Protein AF-0000000065914627 (afdb_homodimer)

Nearest PDB structures (foldseek):
  4hrt-assembly1_B  TM=9.018E-01  e=3.893E-06  Anadara inaequivalvis
  8oup-assembly1_A  TM=8.846E-01  e=4.513E-06  Spisula solidissima
  1dm1-assembly1_A  TM=8.615E-01  e=7.841E-05  Aplysia limacina
  1h97-assembly2_B  TM=8.261E-01  e=1.347E-04  Paramphistomum epiclitum
  1kfr-assembly1_A  TM=8.246E-01  e=2.204E-04  Paramphistomum epiclitum

Structure (mmCIF, N/CA/C/O backbone):
data_AF-0000000065914627-model_v1
#
loop_
_entity.id
_entity.type
_entity.pdbx_description
1 polymer Globin
#
loop_
_atom_site.group_PDB
_atom_site.id
_atom_site.type_symbol
_atom_site.label_atom_id
_atom_site.label_alt_id
_atom_site.label_comp_id
_atom_site.label_asym_id
_atom_site.label_entity_id
_atom_site.label_seq_id
_atom_site.pdbx_PDB_ins_code
_atom_site.Cartn_x
_atom_site.Cartn_y
_atom_site.Cartn_z
_atom_site.occupancy
_atom_site.B_iso_or_equiv
_atom_site.auth_seq_id
_atom_site.auth_comp_id
_atom_site.auth_asym_id
_atom_site.auth_atom_id
_atom_site.pdbx_PDB_model_num
ATOM 1 N N . GLY A 1 1 ? 20.094 9.25 -4.727 1 76.94 1 GLY A N 1
ATOM 2 C CA . GLY A 1 1 ? 19.422 8.305 -3.84 1 76.94 1 GLY A CA 1
ATOM 3 C C . GLY A 1 1 ? 19.797 8.5 -2.381 1 76.94 1 GLY A C 1
ATOM 4 O O . GLY A 1 1 ? 20.438 9.484 -2.023 1 76.94 1 GLY A O 1
ATOM 5 N N . LEU A 1 2 ? 19.281 7.699 -1.477 1 91.19 2 LEU A N 1
ATOM 6 C CA . LEU A 1 2 ? 19.547 7.707 -0.045 1 91.19 2 LEU A CA 1
ATOM 7 C C . LEU A 1 2 ? 20.859 6.984 0.261 1 91.19 2 LEU A C 1
ATOM 9 O O . LEU A 1 2 ? 21.172 5.965 -0.357 1 91.19 2 LEU A O 1
ATOM 13 N N . ASP A 1 3 ? 21.594 7.543 1.134 1 93.62 3 ASP A N 1
ATOM 14 C CA . ASP A 1 3 ? 22.828 6.867 1.501 1 93.62 3 ASP A CA 1
ATOM 15 C C . ASP A 1 3 ? 22.594 5.836 2.602 1 93.62 3 ASP A C 1
ATOM 17 O O . ASP A 1 3 ? 21.469 5.68 3.074 1 93.62 3 ASP A O 1
ATOM 21 N N . GLY A 1 4 ? 23.672 5.113 2.922 1 95.12 4 GLY A N 1
ATOM 22 C CA . GLY A 1 4 ? 23.547 4.016 3.865 1 95.12 4 GLY A CA 1
ATOM 23 C C . GLY A 1 4 ? 23.031 4.457 5.227 1 95.12 4 GLY A C 1
ATOM 24 O O . GLY A 1 4 ? 22.203 3.77 5.836 1 95.12 4 GLY A O 1
ATOM 25 N N . ALA A 1 5 ? 23.562 5.543 5.734 1 95.94 5 ALA A N 1
ATOM 26 C CA . ALA A 1 5 ? 23.125 6.059 7.031 1 95.94 5 ALA A CA 1
ATOM 27 C C . ALA A 1 5 ? 21.656 6.465 7 1 95.94 5 ALA A C 1
ATOM 29 O O . ALA A 1 5 ? 20.922 6.199 7.949 1 95.94 5 ALA A O 1
ATOM 30 N N . GLN A 1 6 ? 21.266 7.078 5.965 1 96.5 6 GLN A N 1
ATOM 31 C CA . GLN A 1 6 ? 19.859 7.473 5.805 1 96.5 6 GLN A CA 1
ATOM 32 C C . GLN A 1 6 ? 18.953 6.254 5.754 1 96.5 6 GLN A C 1
ATOM 34 O O . GLN A 1 6 ? 17.891 6.238 6.375 1 96.5 6 GLN A O 1
ATOM 39 N N . LYS A 1 7 ? 19.406 5.223 5.031 1 97.12 7 LYS A N 1
ATOM 40 C CA . LYS A 1 7 ? 18.594 4.008 4.922 1 97.12 7 LYS A CA 1
ATOM 41 C C . LYS A 1 7 ? 18.422 3.338 6.281 1 97.12 7 LYS A C 1
ATOM 43 O O . LYS A 1 7 ? 17.328 2.883 6.621 1 97.12 7 LYS A O 1
ATOM 48 N N . THR A 1 8 ? 19.438 3.338 7.035 1 97.06 8 THR A N 1
ATOM 49 C CA . THR A 1 8 ? 19.375 2.76 8.375 1 97.06 8 THR A CA 1
ATOM 50 C C . THR A 1 8 ? 18.422 3.559 9.266 1 97.06 8 THR A C 1
ATOM 52 O O . THR A 1 8 ? 17.594 2.982 9.969 1 97.06 8 THR A O 1
ATOM 55 N N . ALA A 1 9 ? 18.562 4.848 9.227 1 97.19 9 ALA A N 1
ATOM 56 C CA . ALA A 1 9 ? 17.719 5.723 10.031 1 97.19 9 ALA A CA 1
ATOM 57 C C . ALA A 1 9 ? 16.25 5.582 9.641 1 97.19 9 ALA A C 1
ATOM 59 O O . ALA A 1 9 ? 15.359 5.645 10.492 1 97.19 9 ALA A O 1
ATOM 60 N N . LEU A 1 10 ? 15.984 5.387 8.344 1 97.25 10 LEU A N 1
ATOM 61 C CA . LEU A 1 10 ? 14.625 5.215 7.859 1 97.25 10 LEU A CA 1
ATOM 62 C C . LEU A 1 10 ? 14.008 3.93 8.406 1 97.25 10 LEU A C 1
ATOM 64 O O . LEU A 1 10 ? 12.844 3.92 8.812 1 97.25 10 LEU A O 1
ATOM 68 N N . LYS A 1 11 ? 14.812 2.893 8.344 1 96.75 11 LYS A N 1
ATOM 69 C CA . LYS A 1 11 ? 14.328 1.622 8.875 1 96.75 11 LYS A CA 1
ATOM 70 C C . LYS A 1 11 ? 13.984 1.74 10.359 1 96.75 11 LYS A C 1
ATOM 72 O O . LYS A 1 11 ? 12.992 1.179 10.812 1 96.75 11 LYS A O 1
ATOM 77 N N . GLU A 1 12 ? 14.75 2.467 11.094 1 96.81 12 GLU A N 1
ATOM 78 C CA . GLU A 1 12 ? 14.492 2.682 12.508 1 96.81 12 GLU A CA 1
ATOM 79 C C . GLU A 1 12 ? 13.258 3.557 12.727 1 96.81 12 GLU A C 1
ATOM 81 O O . GLU A 1 12 ? 12.453 3.295 13.617 1 96.81 12 GLU A O 1
ATOM 86 N N . SER A 1 13 ? 13.148 4.559 11.953 1 96.38 13 SER A N 1
ATOM 87 C CA . SER A 1 13 ? 12 5.453 12.023 1 96.38 13 SER A CA 1
ATOM 88 C C . SER A 1 13 ? 10.703 4.711 11.711 1 96.38 13 SER A C 1
ATOM 90 O O . SER A 1 13 ? 9.672 4.961 12.344 1 96.38 13 SER A O 1
ATOM 92 N N . TRP A 1 14 ? 10.781 3.816 10.781 1 96.31 14 TRP A N 1
ATOM 93 C CA . TRP A 1 14 ? 9.594 3.096 10.336 1 96.31 14 TRP A CA 1
ATOM 94 C C . TRP A 1 14 ? 9.047 2.203 11.445 1 96.31 14 TRP A C 1
ATOM 96 O O . TRP A 1 14 ? 7.832 2.008 11.555 1 96.31 14 TRP A O 1
ATOM 106 N N . LYS A 1 15 ? 9.914 1.717 12.336 1 95.38 15 LYS A N 1
ATOM 107 C CA . LYS A 1 15 ? 9.477 0.895 13.461 1 95.38 15 LYS A CA 1
ATOM 108 C C . LYS A 1 15 ? 8.531 1.669 14.375 1 95.38 15 LYS A C 1
ATOM 110 O O . LYS A 1 15 ? 7.738 1.071 15.102 1 95.38 15 LYS A O 1
ATOM 115 N N . VAL A 1 16 ? 8.664 2.938 14.281 1 95.94 16 VAL A N 1
ATOM 116 C CA . VAL A 1 16 ? 7.84 3.797 15.117 1 95.94 16 VAL A CA 1
ATOM 117 C C . VAL A 1 16 ? 6.637 4.297 14.32 1 95.94 16 VAL A C 1
ATOM 119 O O . VAL A 1 16 ? 5.488 4.094 14.719 1 95.94 16 VAL A O 1
ATOM 122 N N . LEU A 1 17 ? 6.793 4.848 13.164 1 97.06 17 LEU A N 1
ATOM 123 C CA . LEU A 1 17 ? 5.773 5.535 12.383 1 97.06 17 LEU A CA 1
ATOM 124 C C . LEU A 1 17 ? 4.812 4.539 11.75 1 97.06 17 LEU A C 1
ATOM 126 O O . LEU A 1 17 ? 3.65 4.867 11.484 1 97.06 17 LEU A O 1
ATOM 130 N N . GLY A 1 18 ? 5.309 3.34 11.43 1 96.5 18 GLY A N 1
ATOM 131 C CA . GLY A 1 18 ? 4.523 2.311 10.773 1 96.5 18 GLY A CA 1
ATOM 132 C C . GLY A 1 18 ? 4.391 1.042 11.594 1 96.5 18 GLY A C 1
ATOM 133 O O . GLY A 1 18 ? 4.277 -0.053 11.039 1 96.5 18 GLY A O 1
ATOM 134 N N . ALA A 1 19 ? 4.336 1.112 12.914 1 95.5 19 ALA A N 1
ATOM 135 C CA . ALA A 1 19 ? 4.445 -0.011 13.844 1 95.5 19 ALA A CA 1
ATOM 136 C C . ALA A 1 19 ? 3.273 -0.976 13.672 1 95.5 19 ALA A C 1
ATOM 138 O O . ALA A 1 19 ? 3.439 -2.191 13.797 1 95.5 19 ALA A O 1
ATOM 139 N N . ASP A 1 20 ? 2.113 -0.411 13.477 1 94.81 20 ASP A N 1
ATOM 140 C CA . ASP A 1 20 ? 0.907 -1.218 13.32 1 94.81 20 ASP A CA 1
ATOM 141 C C . ASP A 1 20 ? -0.231 -0.395 12.727 1 94.81 20 ASP A C 1
ATOM 143 O O . ASP A 1 20 ? -0.048 0.777 12.391 1 94.81 20 ASP A O 1
ATOM 147 N N . GLY A 1 21 ? -1.344 -0.964 12.477 1 94.69 21 GLY A N 1
ATOM 148 C CA . GLY A 1 21 ? -2.5 -0.332 11.867 1 94.69 21 GLY A CA 1
ATOM 149 C C . GLY A 1 21 ? -2.965 0.908 12.602 1 94.69 21 GLY A C 1
ATOM 150 O O . GLY A 1 21 ? -3.043 1.992 12.023 1 94.69 21 GLY A O 1
ATOM 151 N N . PRO A 1 22 ? -3.217 0.76 13.914 1 96.12 22 PRO A N 1
ATOM 152 C CA . PRO A 1 22 ? -3.666 1.923 14.688 1 96.12 22 PRO A CA 1
ATOM 153 C C . PRO A 1 22 ? -2.678 3.084 14.633 1 96.12 22 PRO A C 1
ATOM 155 O O . PRO A 1 22 ? -3.086 4.242 14.523 1 96.12 22 PRO A O 1
ATOM 158 N N . THR A 1 23 ? -1.408 2.768 14.641 1 97.12 23 THR A N 1
ATOM 159 C CA . THR A 1 23 ? -0.4 3.816 14.539 1 97.12 23 THR A CA 1
ATOM 160 C C . THR A 1 23 ? -0.464 4.504 13.18 1 97.12 23 THR A C 1
ATOM 162 O O . THR A 1 23 ? -0.407 5.73 13.094 1 97.12 23 THR A O 1
ATOM 165 N N . MET A 1 24 ? -0.632 3.762 12.148 1 97.12 24 MET A N 1
ATOM 166 C CA . MET A 1 24 ? -0.688 4.328 10.805 1 97.12 24 MET A CA 1
ATOM 167 C C . MET A 1 24 ? -1.95 5.164 10.617 1 97.12 24 MET A C 1
ATOM 169 O O . MET A 1 24 ? -1.918 6.211 9.969 1 97.12 24 MET A O 1
ATOM 173 N N . MET A 1 25 ? -3.041 4.715 11.188 1 96.69 25 MET A N 1
ATOM 174 C CA . MET A 1 25 ? -4.273 5.496 11.141 1 96.69 25 MET A CA 1
ATOM 175 C C . MET A 1 25 ? -4.105 6.82 11.875 1 96.69 25 MET A C 1
ATOM 177 O O . MET A 1 25 ? -4.488 7.871 11.359 1 96.69 25 MET A O 1
ATOM 181 N N . LYS A 1 26 ? -3.51 6.703 13.031 1 96.56 26 LYS A N 1
ATOM 182 C CA . LYS A 1 26 ? -3.273 7.902 13.828 1 96.56 26 LYS A CA 1
ATOM 183 C C . LYS A 1 26 ? -2.334 8.867 13.109 1 96.56 26 LYS A C 1
ATOM 185 O O . LYS A 1 26 ? -2.609 10.062 13.031 1 96.56 26 LYS A O 1
ATOM 190 N N . ASN A 1 27 ? -1.258 8.328 12.586 1 97.81 27 ASN A N 1
ATOM 191 C CA . ASN A 1 27 ? -0.267 9.172 11.922 1 97.81 27 ASN A CA 1
ATOM 192 C C . ASN A 1 27 ? -0.808 9.75 10.625 1 97.81 27 ASN A C 1
ATOM 194 O O . ASN A 1 27 ? -0.474 10.883 10.258 1 97.81 27 ASN A O 1
ATOM 198 N N . GLY A 1 28 ? -1.6 9.008 9.914 1 97.5 28 GLY A N 1
ATOM 199 C CA . GLY A 1 28 ? -2.281 9.555 8.75 1 97.5 28 GLY A CA 1
ATOM 200 C C . GLY A 1 28 ? -3.178 10.727 9.086 1 97.5 28 GLY A C 1
ATOM 201 O O . GLY A 1 28 ? -3.133 11.758 8.406 1 97.5 28 GLY A O 1
ATOM 202 N N . SER A 1 29 ? -3.934 10.516 10.125 1 97.38 29 SER A N 1
ATOM 203 C CA . SER A 1 29 ? -4.816 11.594 10.57 1 97.38 29 SER A CA 1
ATOM 204 C C . SER A 1 29 ? -4.023 12.828 10.984 1 97.38 29 SER A C 1
ATOM 206 O O . SER A 1 29 ? -4.398 13.953 10.648 1 97.38 29 SER A O 1
ATOM 208 N N . LEU A 1 30 ? -2.996 12.617 11.664 1 97.81 30 LEU A N 1
ATOM 209 C CA . LEU A 1 30 ? -2.158 13.727 12.102 1 97.81 30 LEU A CA 1
ATOM 210 C C . LEU A 1 30 ? -1.557 14.461 10.906 1 97.81 30 LEU A C 1
ATOM 212 O O . LEU A 1 30 ? -1.62 15.688 10.828 1 97.81 30 LEU A O 1
ATOM 216 N N . LEU A 1 31 ? -0.999 13.75 9.945 1 97.81 31 LEU A N 1
ATOM 217 C CA . LEU A 1 31 ? -0.349 14.336 8.773 1 97.81 31 LEU A CA 1
ATOM 218 C C . LEU A 1 31 ? -1.346 15.141 7.945 1 97.81 31 LEU A C 1
ATOM 220 O O . LEU A 1 31 ? -1.104 16.312 7.641 1 97.81 31 LEU A O 1
ATOM 224 N N . PHE A 1 32 ? -2.434 14.578 7.684 1 97.31 32 PHE A N 1
ATOM 225 C CA . PHE A 1 32 ? -3.404 15.25 6.824 1 97.31 32 PHE A CA 1
ATOM 226 C C . PHE A 1 32 ? -4.133 16.344 7.586 1 97.31 32 PHE A C 1
ATOM 228 O O . PHE A 1 32 ? -4.496 17.375 7.004 1 97.31 32 PHE A O 1
ATOM 235 N N . GLY A 1 33 ? -4.344 16.094 8.891 1 96.56 33 GLY A N 1
ATOM 236 C CA . GLY A 1 33 ? -4.863 17.188 9.695 1 96.56 33 GLY A CA 1
ATOM 237 C C . GLY A 1 33 ? -4.004 18.438 9.641 1 96.56 33 GLY A C 1
ATOM 238 O O . GLY A 1 33 ? -4.523 19.547 9.477 1 96.56 33 GLY A O 1
ATOM 239 N N . LEU A 1 34 ? -2.736 18.266 9.773 1 97.25 34 LEU A N 1
ATOM 240 C CA . LEU A 1 34 ? -1.809 19.391 9.672 1 97.25 34 LEU A CA 1
ATOM 241 C C . LEU A 1 34 ? -1.857 20.016 8.273 1 97.25 34 LEU A C 1
ATOM 243 O O . LEU A 1 34 ? -1.862 21.234 8.141 1 97.25 34 LEU A O 1
ATOM 247 N N . LEU A 1 35 ? -1.943 19.188 7.238 1 97.44 35 LEU A N 1
ATOM 248 C CA . LEU A 1 35 ? -1.989 19.672 5.859 1 97.44 35 LEU A CA 1
ATOM 249 C C . LEU A 1 35 ? -3.246 20.5 5.617 1 97.44 35 LEU A C 1
ATOM 251 O O . LEU A 1 35 ? -3.164 21.609 5.113 1 97.44 35 LEU A O 1
ATOM 255 N N . PHE A 1 36 ? -4.367 20 6.07 1 96.81 36 PHE A N 1
ATOM 256 C CA . PHE A 1 36 ? -5.645 20.641 5.805 1 96.81 36 PHE A CA 1
ATOM 257 C C . PHE A 1 36 ? -5.793 21.906 6.637 1 96.81 36 PHE A C 1
ATOM 259 O O . PHE A 1 36 ? -6.434 22.875 6.211 1 96.81 36 PHE A O 1
ATOM 266 N N . LYS A 1 37 ? -5.211 21.891 7.773 1 96.5 37 LYS A N 1
ATOM 267 C CA . LYS A 1 37 ? -5.234 23.078 8.625 1 96.5 37 LYS A CA 1
ATOM 268 C C . LYS A 1 37 ? -4.352 24.188 8.055 1 96.5 37 LYS A C 1
ATOM 270 O O . LYS A 1 37 ? -4.766 25.344 7.988 1 96.5 37 LYS A O 1
ATOM 275 N N . THR A 1 38 ? -3.188 23.875 7.625 1 97.81 38 THR A N 1
ATOM 276 C CA . THR A 1 38 ? -2.207 24.859 7.156 1 97.81 38 THR A CA 1
ATOM 277 C C . THR A 1 38 ? -2.525 25.297 5.73 1 97.81 38 THR A C 1
ATOM 279 O O . THR A 1 38 ? -2.357 26.469 5.391 1 97.81 38 THR A O 1
ATOM 282 N N . TYR A 1 39 ? -2.93 24.328 4.871 1 97.75 39 TYR A N 1
ATOM 283 C CA . TYR A 1 39 ? -3.23 24.578 3.469 1 97.75 39 TYR A CA 1
ATOM 284 C C . TYR A 1 39 ? -4.602 24.031 3.092 1 97.75 39 TYR A C 1
ATOM 286 O O . TYR A 1 39 ? -4.703 23.078 2.326 1 97.75 39 TYR A O 1
ATOM 294 N N . PRO A 1 40 ? -5.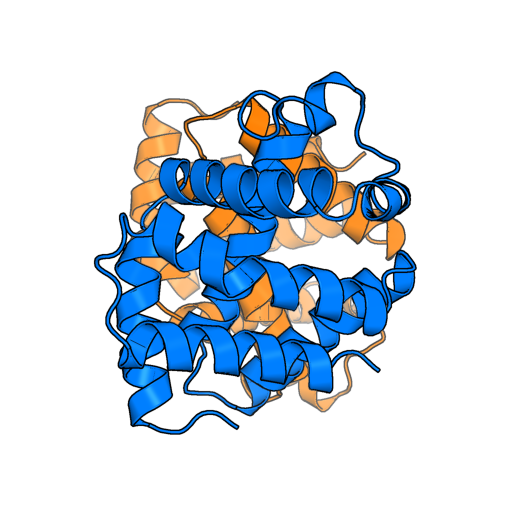672 24.734 3.48 1 96.75 40 PRO A N 1
ATOM 295 C CA . PRO A 1 40 ? -7.027 24.219 3.299 1 96.75 40 PRO A CA 1
ATOM 296 C C . PRO A 1 40 ? -7.387 24 1.83 1 96.75 40 PRO A C 1
ATOM 298 O O . PRO A 1 40 ? -8.211 23.141 1.512 1 96.75 40 PRO A O 1
ATOM 301 N N . ASP A 1 41 ? -6.727 24.656 0.889 1 96.38 41 ASP A N 1
ATOM 302 C CA . ASP A 1 41 ? -7.023 24.547 -0.535 1 96.38 41 ASP A CA 1
ATOM 303 C C . ASP A 1 41 ? -6.664 23.156 -1.058 1 96.38 41 ASP A C 1
ATOM 305 O O . ASP A 1 41 ? -7.156 22.734 -2.105 1 96.38 41 ASP A O 1
ATOM 309 N N . THR A 1 42 ? -5.824 22.422 -0.298 1 96.31 42 THR A N 1
ATOM 310 C CA . THR A 1 42 ? -5.43 21.094 -0.741 1 96.31 42 THR A CA 1
ATOM 311 C C . THR A 1 42 ? -6.613 20.125 -0.674 1 96.31 42 THR A C 1
ATOM 313 O O . THR A 1 42 ? -6.59 19.062 -1.299 1 96.31 42 THR A O 1
ATOM 316 N N . LYS A 1 43 ? -7.652 20.484 0.035 1 95.75 43 LYS A N 1
ATOM 317 C CA . LYS A 1 43 ? -8.844 19.656 0.17 1 95.75 43 LYS A CA 1
ATOM 318 C C . LYS A 1 43 ? -9.516 19.438 -1.184 1 95.75 43 LYS A C 1
ATOM 320 O O . LYS A 1 43 ? -10.242 18.453 -1.367 1 95.75 43 LYS A O 1
ATOM 325 N N . LYS A 1 44 ? -9.273 20.234 -2.148 1 95.56 44 LYS A N 1
ATOM 326 C CA . LYS A 1 44 ? -9.875 20.141 -3.475 1 95.56 44 LYS A CA 1
ATOM 327 C C . LYS A 1 44 ? -9.5 18.844 -4.164 1 95.56 44 LYS A C 1
ATOM 329 O O . LYS A 1 44 ? -10.227 18.359 -5.039 1 95.56 44 LYS A O 1
ATOM 334 N N . HIS A 1 45 ? -8.375 18.203 -3.725 1 94.5 45 HIS A N 1
ATOM 335 C CA . HIS A 1 45 ? -7.895 16.984 -4.344 1 94.5 45 HIS A CA 1
ATOM 336 C C . HIS A 1 45 ? -8.57 15.758 -3.738 1 94.5 45 HIS A C 1
ATOM 338 O O . HIS A 1 45 ? -8.383 14.633 -4.223 1 94.5 45 HIS A O 1
ATOM 344 N N . PHE A 1 46 ? -9.367 15.992 -2.711 1 94.12 46 PHE A N 1
ATOM 345 C CA . PHE A 1 46 ? -10 14.891 -1.996 1 94.12 46 PHE A CA 1
ATOM 346 C C . PHE A 1 46 ? -11.508 14.906 -2.213 1 94.12 46 PHE A C 1
ATOM 348 O O . PHE A 1 46 ? -12.281 15.023 -1.257 1 94.12 46 PHE A O 1
ATOM 355 N N . LYS A 1 47 ? -11.852 14.594 -3.43 1 88.81 47 LYS A N 1
ATOM 356 C CA . LYS A 1 47 ? -13.234 14.766 -3.881 1 88.81 47 LYS A CA 1
ATOM 357 C C . LYS A 1 47 ? -14.148 13.719 -3.252 1 88.81 47 LYS A C 1
ATOM 359 O O . LYS A 1 47 ? -15.359 13.93 -3.145 1 88.81 47 LYS A O 1
ATOM 364 N N . HIS A 1 48 ? -13.547 12.711 -2.744 1 84.94 48 HIS A N 1
ATOM 365 C CA . HIS A 1 48 ? -14.352 11.633 -2.174 1 84.94 48 HIS A CA 1
ATOM 366 C C . HIS A 1 48 ? -14.516 11.812 -0.668 1 84.94 48 HIS A C 1
ATOM 368 O O . HIS A 1 48 ? -15.172 10.992 -0.014 1 84.94 48 HIS A O 1
ATOM 374 N N . PHE A 1 49 ? -13.883 12.844 -0.154 1 91 49 PHE A N 1
ATOM 375 C CA . PHE A 1 49 ? -14 13.109 1.274 1 91 49 PHE A CA 1
ATOM 376 C C . PHE A 1 49 ? -15.227 13.969 1.568 1 91 49 PHE A C 1
ATOM 378 O O . PHE A 1 49 ? -15.578 14.844 0.78 1 91 49 PHE A O 1
ATOM 385 N N . ASP A 1 50 ? -15.836 13.734 2.646 1 91.94 50 ASP A N 1
ATOM 386 C CA . ASP A 1 50 ? -16.922 14.578 3.133 1 91.94 50 ASP A CA 1
ATOM 387 C C . ASP A 1 50 ? -16.469 15.422 4.328 1 91.94 50 ASP A C 1
ATOM 389 O O . ASP A 1 50 ? -15.312 15.352 4.742 1 91.94 50 ASP A O 1
ATOM 393 N N . ASP A 1 51 ? -17.406 16.203 4.859 1 91.25 51 ASP A N 1
ATOM 394 C CA . ASP A 1 51 ? -17.078 17.125 5.93 1 91.25 51 ASP A CA 1
ATOM 395 C C . ASP A 1 51 ? -16.578 16.391 7.168 1 91.25 51 ASP A C 1
ATOM 397 O O . ASP A 1 51 ? -15.641 16.844 7.832 1 91.25 51 ASP A O 1
ATOM 401 N N . ALA A 1 52 ? -17.203 15.312 7.434 1 90.56 52 ALA A N 1
ATOM 402 C CA . ALA A 1 52 ? -16.781 14.516 8.594 1 90.56 52 ALA A CA 1
ATOM 403 C C . ALA A 1 52 ? -15.359 14 8.422 1 90.56 52 ALA A C 1
ATOM 405 O O . ALA A 1 52 ? -14.586 13.977 9.375 1 90.56 52 ALA A O 1
ATOM 406 N N . THR A 1 53 ? -15.039 13.672 7.199 1 91.25 53 THR A N 1
ATOM 407 C CA . THR A 1 53 ? -13.711 13.148 6.91 1 91.25 53 THR A CA 1
ATOM 408 C C . THR A 1 53 ? -12.656 14.242 7.082 1 91.25 53 THR A C 1
ATOM 410 O O . THR A 1 53 ? -11.609 14.008 7.699 1 91.25 53 THR A O 1
ATOM 413 N N . PHE A 1 54 ? -13.016 15.367 6.602 1 92.88 54 PHE A N 1
ATOM 414 C CA . PHE A 1 54 ? -12.078 16.484 6.75 1 92.88 54 PHE A CA 1
ATOM 415 C C . PHE A 1 54 ? -11.906 16.859 8.219 1 92.88 54 PHE A C 1
ATOM 417 O O . PHE A 1 54 ? -10.82 17.234 8.648 1 92.88 54 PHE A O 1
ATOM 424 N N . ALA A 1 55 ? -12.914 16.672 8.945 1 89.38 55 ALA A N 1
ATOM 425 C CA . ALA A 1 55 ? -12.898 17.078 10.344 1 89.38 55 ALA A CA 1
ATOM 426 C C . ALA A 1 55 ? -12.18 16.047 11.211 1 89.38 55 ALA A C 1
ATOM 428 O O . ALA A 1 55 ? -11.547 16.391 12.211 1 89.38 55 ALA A O 1
ATOM 429 N N . ALA A 1 56 ? -12.281 14.805 10.797 1 88.69 56 ALA A N 1
ATOM 430 C CA . ALA A 1 56 ? -11.758 13.727 11.625 1 88.69 56 ALA A CA 1
ATOM 431 C C . ALA A 1 56 ? -11.398 12.508 10.781 1 88.69 56 ALA A C 1
ATOM 433 O O . ALA A 1 56 ? -12.164 11.555 10.695 1 88.69 56 ALA A O 1
ATOM 434 N N . MET A 1 57 ? -10.188 12.438 10.281 1 92.06 57 MET A N 1
ATOM 435 C CA . MET A 1 57 ? -9.781 11.398 9.344 1 92.06 57 MET A CA 1
ATOM 436 C C . MET A 1 57 ? -9.703 10.039 10.031 1 92.06 57 MET A C 1
ATOM 438 O O . MET A 1 57 ? -9.906 9 9.398 1 92.06 57 MET A O 1
ATOM 442 N N . ASP A 1 58 ? -9.383 10.039 11.336 1 90.62 58 ASP A N 1
ATOM 443 C CA . ASP A 1 58 ? -9.164 8.766 12.008 1 90.62 58 ASP A CA 1
ATOM 444 C C . ASP A 1 58 ? -10.477 8.195 12.547 1 90.62 58 ASP A C 1
ATOM 446 O O . ASP A 1 58 ? -10.477 7.18 13.242 1 90.62 58 ASP A O 1
ATOM 450 N N . THR A 1 59 ? -11.633 8.82 12.148 1 91.44 59 THR A N 1
ATOM 451 C CA . THR A 1 59 ? -12.906 8.328 12.664 1 91.44 59 THR A CA 1
ATOM 452 C C . THR A 1 59 ? -13.789 7.824 11.523 1 91.44 59 THR A C 1
ATOM 454 O O . THR A 1 59 ? -14.789 7.148 11.766 1 91.44 59 THR A O 1
ATOM 457 N N . THR A 1 60 ? -13.469 8.203 10.312 1 93.44 60 THR A N 1
ATOM 458 C CA . THR A 1 60 ? -14.234 7.738 9.156 1 93.44 60 THR A CA 1
ATOM 459 C C . THR A 1 60 ? -13.477 6.641 8.414 1 93.44 60 THR A C 1
ATOM 461 O O . THR A 1 60 ? -12.25 6.648 8.367 1 93.44 60 THR A O 1
ATOM 464 N N . GLY A 1 61 ? -14.258 5.723 7.824 1 93.81 61 GLY A N 1
ATOM 465 C CA . GLY A 1 61 ? -13.656 4.637 7.066 1 93.81 61 GLY A CA 1
ATOM 466 C C . GLY A 1 61 ? -12.734 5.121 5.961 1 93.81 61 GLY A C 1
ATOM 467 O O . GLY A 1 61 ? -11.602 4.652 5.836 1 93.81 61 GLY A O 1
ATOM 468 N N . VAL A 1 62 ? -13.219 6.129 5.277 1 94.44 62 VAL A N 1
ATOM 469 C CA . VAL A 1 62 ? -12.469 6.629 4.125 1 94.44 62 VAL A CA 1
ATOM 470 C C . VAL A 1 62 ? -11.195 7.324 4.598 1 94.44 62 VAL A C 1
ATOM 472 O O . VAL A 1 62 ? -10.133 7.168 3.994 1 94.44 62 VAL A O 1
ATOM 475 N N . GLY A 1 63 ? -11.359 8.109 5.645 1 96.19 63 GLY A N 1
ATOM 476 C CA . GLY A 1 63 ? -10.195 8.789 6.188 1 96.19 63 GLY A CA 1
ATOM 477 C C . GLY A 1 63 ? -9.148 7.832 6.727 1 96.19 63 GLY A C 1
ATOM 478 O O . GLY A 1 63 ? -7.965 7.965 6.418 1 96.19 63 GLY A O 1
ATOM 479 N N . LYS A 1 64 ? -9.578 6.848 7.465 1 96.94 64 LYS A N 1
ATOM 480 C CA . LYS A 1 64 ? -8.688 5.832 8.008 1 96.94 64 LYS A CA 1
ATOM 481 C C . LYS A 1 64 ? -7.98 5.066 6.898 1 96.94 64 LYS A C 1
ATOM 483 O O . LYS A 1 64 ? -6.762 4.879 6.941 1 96.94 64 LYS A O 1
ATOM 488 N N . ALA A 1 65 ? -8.766 4.711 5.93 1 96.56 65 ALA A N 1
ATOM 489 C CA . ALA A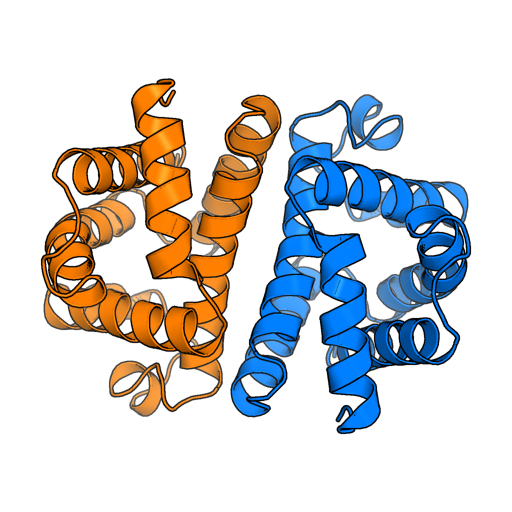 1 65 ? -8.227 3.939 4.809 1 96.56 65 ALA A CA 1
ATOM 490 C C . ALA A 1 65 ? -7.16 4.73 4.059 1 96.56 65 ALA A C 1
ATOM 492 O O . ALA A 1 65 ? -6.113 4.188 3.703 1 96.56 65 ALA A O 1
ATOM 493 N N . HIS A 1 66 ? -7.414 5.996 3.838 1 96.19 66 HIS A N 1
ATOM 494 C CA . HIS A 1 66 ? -6.43 6.805 3.125 1 96.19 66 HIS A CA 1
ATOM 495 C C . HIS A 1 66 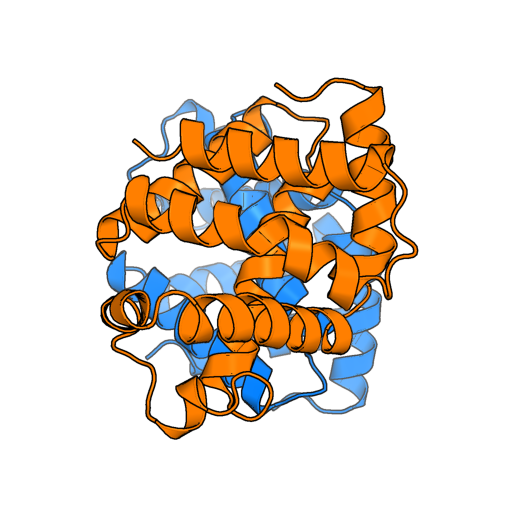? -5.156 6.965 3.945 1 96.19 66 HIS A C 1
ATOM 497 O O . HIS A 1 66 ? -4.051 6.867 3.408 1 96.19 66 HIS A O 1
ATOM 503 N N . GLY A 1 67 ? -5.328 7.223 5.207 1 96.69 67 GLY A N 1
ATOM 504 C CA . GLY A 1 67 ? -4.164 7.316 6.074 1 96.69 67 GLY A CA 1
ATOM 505 C C . GLY A 1 67 ? -3.309 6.066 6.059 1 96.69 67 GLY A C 1
ATOM 506 O O . GLY A 1 67 ? -2.096 6.137 5.855 1 96.69 67 GLY A O 1
ATOM 507 N N . VAL A 1 68 ? -3.912 4.926 6.188 1 97.62 68 VAL A N 1
ATOM 508 C CA . VAL A 1 68 ? -3.211 3.646 6.191 1 97.62 68 VAL A CA 1
ATOM 509 C C . VAL A 1 68 ? -2.57 3.402 4.828 1 97.62 68 VAL A C 1
ATOM 511 O O . VAL A 1 68 ? -1.433 2.932 4.746 1 97.62 68 VAL A O 1
ATOM 514 N N . ALA A 1 69 ? -3.262 3.762 3.75 1 96.75 69 ALA A N 1
ATOM 515 C CA . ALA A 1 69 ? -2.719 3.564 2.408 1 96.75 69 ALA A CA 1
ATOM 516 C C . ALA A 1 69 ? -1.456 4.395 2.199 1 96.75 69 ALA A C 1
ATOM 518 O O . ALA A 1 69 ? -0.484 3.92 1.608 1 96.75 69 ALA A O 1
ATOM 519 N N . VAL A 1 70 ? -1.452 5.629 2.65 1 96.62 70 VAL A N 1
ATOM 520 C CA . VAL A 1 70 ? -0.298 6.508 2.494 1 96.62 70 VAL A CA 1
ATOM 521 C C . VAL A 1 70 ? 0.899 5.926 3.242 1 96.62 70 VAL A C 1
ATOM 523 O O . VAL A 1 70 ? 1.987 5.793 2.678 1 96.62 70 VAL A O 1
ATOM 526 N N . PHE A 1 71 ? 0.714 5.512 4.449 1 97.44 71 PHE A N 1
ATOM 527 C CA . PHE A 1 71 ? 1.83 5.02 5.246 1 97.44 71 PHE A CA 1
ATOM 528 C C . PHE A 1 71 ? 2.258 3.633 4.781 1 97.44 71 PHE A C 1
ATOM 530 O O . PHE A 1 71 ? 3.439 3.287 4.844 1 97.44 71 PHE A O 1
ATOM 537 N N . SER A 1 72 ? 1.292 2.867 4.281 1 97 72 SER A N 1
ATOM 538 C CA . SER A 1 72 ? 1.67 1.598 3.668 1 97 72 SER A CA 1
ATOM 539 C C . SER A 1 72 ? 2.533 1.817 2.43 1 97 72 SER A C 1
ATOM 541 O O . SER A 1 72 ? 3.469 1.057 2.178 1 97 72 SER A O 1
ATOM 543 N N . GLY A 1 73 ? 2.209 2.809 1.655 1 96.19 73 GLY A N 1
ATOM 544 C CA . GLY A 1 73 ? 3.053 3.176 0.53 1 96.19 73 GLY A CA 1
ATOM 545 C C . GLY A 1 73 ? 4.465 3.551 0.939 1 96.19 73 GLY A C 1
ATOM 546 O O . GLY A 1 73 ? 5.438 3.08 0.342 1 96.19 73 GLY A O 1
ATOM 547 N N . LEU A 1 74 ? 4.578 4.324 1.963 1 96.25 74 LEU A N 1
ATOM 548 C CA . LEU A 1 74 ? 5.891 4.676 2.494 1 96.25 74 LEU A CA 1
ATOM 549 C C . LEU A 1 74 ? 6.617 3.439 3.012 1 96.25 74 LEU A C 1
ATOM 551 O O . LEU A 1 74 ? 7.809 3.264 2.756 1 96.25 74 LEU A O 1
ATOM 555 N N . GLY A 1 75 ? 5.887 2.611 3.695 1 96.25 75 GLY A N 1
ATOM 556 C CA . GLY A 1 75 ? 6.453 1.376 4.211 1 96.25 75 GLY A CA 1
ATOM 557 C C . GLY A 1 75 ? 6.984 0.462 3.121 1 96.25 75 GLY A C 1
ATOM 558 O O . GLY A 1 75 ? 8.031 -0.171 3.285 1 96.25 75 GLY A O 1
ATOM 559 N N . SER A 1 76 ? 6.234 0.391 2.039 1 96.56 76 SER A N 1
ATOM 560 C CA . SER A 1 76 ? 6.672 -0.448 0.927 1 96.56 76 SER A CA 1
ATOM 561 C C . SER A 1 76 ? 8.016 0.014 0.383 1 96.56 76 SER A C 1
ATOM 563 O O . SER A 1 76 ? 8.875 -0.809 0.044 1 96.56 76 SER A O 1
ATOM 565 N N . MET A 1 77 ? 8.242 1.302 0.362 1 96.25 77 MET A N 1
ATOM 566 C CA . MET A 1 77 ? 9.516 1.845 -0.104 1 96.25 77 MET A CA 1
ATOM 567 C C . MET A 1 77 ? 10.625 1.562 0.901 1 96.25 77 MET A C 1
ATOM 569 O O . MET A 1 77 ? 11.727 1.156 0.52 1 96.25 77 MET A O 1
ATOM 573 N N . ILE A 1 78 ? 10.289 1.701 2.111 1 96.75 78 ILE A N 1
ATOM 574 C CA . ILE A 1 78 ? 11.289 1.533 3.156 1 96.75 78 ILE A CA 1
ATOM 575 C C . ILE A 1 78 ? 11.695 0.064 3.25 1 96.75 78 ILE A C 1
ATOM 577 O O . ILE A 1 78 ? 12.875 -0.252 3.4 1 96.75 78 ILE A O 1
ATOM 581 N N . CYS A 1 79 ? 10.758 -0.877 3.133 1 95.12 79 CYS A N 1
ATOM 582 C CA . CYS A 1 79 ? 11.078 -2.297 3.24 1 95.12 79 CYS A CA 1
ATOM 583 C C . CYS A 1 79 ? 11.859 -2.773 2.021 1 95.12 79 CYS A C 1
ATOM 585 O O . CYS A 1 79 ? 12.453 -3.852 2.045 1 95.12 79 CYS A O 1
ATOM 587 N N . SER A 1 80 ? 11.836 -1.998 0.958 1 96.12 80 SER A N 1
ATOM 588 C CA . SER A 1 80 ? 12.555 -2.346 -0.264 1 96.12 80 SER A CA 1
ATOM 589 C C . SER A 1 80 ? 13.727 -1.396 -0.508 1 96.12 80 SER A C 1
ATOM 591 O O . SER A 1 80 ? 14.227 -1.297 -1.629 1 96.12 80 SER A O 1
ATOM 593 N N . ILE A 1 81 ? 14.117 -0.69 0.511 1 96.19 81 ILE A N 1
ATOM 594 C CA . ILE A 1 81 ? 14.961 0.493 0.382 1 96.19 81 ILE A CA 1
ATOM 595 C C . ILE A 1 81 ? 16.328 0.096 -0.17 1 96.19 81 ILE A C 1
ATOM 597 O O . ILE A 1 81 ? 17.047 0.932 -0.721 1 96.19 81 ILE A O 1
ATOM 601 N N . ASP A 1 82 ? 16.719 -1.191 -0.095 1 95.38 82 ASP A N 1
ATOM 602 C CA . ASP A 1 82 ? 18.016 -1.648 -0.563 1 95.38 82 ASP A CA 1
ATOM 603 C C . ASP A 1 82 ? 17.953 -2.086 -2.025 1 95.38 82 ASP A C 1
ATOM 605 O O . ASP A 1 82 ? 18.969 -2.457 -2.611 1 95.38 82 ASP A O 1
ATOM 609 N N . ASP A 1 83 ? 16.844 -2.047 -2.637 1 95.69 83 ASP A N 1
ATOM 610 C CA . ASP A 1 83 ? 16.656 -2.322 -4.059 1 95.69 83 ASP A CA 1
ATOM 611 C C . ASP A 1 83 ? 16.234 -1.062 -4.809 1 95.69 83 ASP A C 1
ATOM 613 O O . ASP A 1 83 ? 15.047 -0.783 -4.949 1 95.69 83 ASP A O 1
ATOM 617 N N . ASP A 1 84 ? 17.234 -0.408 -5.387 1 93.56 84 ASP A N 1
ATOM 618 C CA . ASP A 1 84 ? 17.016 0.904 -5.988 1 93.56 84 ASP A CA 1
ATOM 619 C C . ASP A 1 84 ? 16.016 0.822 -7.145 1 93.56 84 ASP A C 1
ATOM 621 O O . ASP A 1 84 ? 15.211 1.732 -7.34 1 93.56 84 ASP A O 1
ATOM 625 N N . ASP A 1 85 ? 16.078 -0.247 -7.883 1 94.31 85 ASP A N 1
ATOM 626 C CA . ASP A 1 85 ? 15.164 -0.414 -9.016 1 94.31 85 ASP A CA 1
ATOM 627 C C . ASP A 1 85 ? 13.719 -0.538 -8.539 1 94.31 85 ASP A C 1
ATOM 629 O O . ASP A 1 85 ? 12.812 0.027 -9.148 1 94.31 85 ASP A O 1
ATOM 633 N N . CYS A 1 86 ? 13.539 -1.223 -7.484 1 95.5 86 CYS A N 1
ATOM 634 C CA . CYS A 1 86 ? 12.203 -1.38 -6.922 1 95.5 86 CYS A CA 1
ATOM 635 C C . CYS A 1 86 ? 11.68 -0.056 -6.375 1 95.5 86 CYS A C 1
ATOM 637 O O . CYS A 1 86 ? 10.547 0.329 -6.648 1 95.5 86 CYS A O 1
ATOM 639 N N . VAL A 1 87 ? 12.555 0.627 -5.621 1 96.06 87 VAL A N 1
ATOM 640 C CA . VAL A 1 87 ? 12.156 1.895 -5.016 1 96.06 87 VAL A CA 1
ATOM 641 C C . VAL A 1 87 ? 11.789 2.896 -6.109 1 96.06 87 VAL A C 1
ATOM 643 O O . VAL A 1 87 ? 10.789 3.604 -6 1 96.06 87 VAL A O 1
ATOM 646 N N . ASP A 1 88 ? 12.539 2.92 -7.16 1 93.94 88 ASP A N 1
ATOM 647 C CA . ASP A 1 88 ? 12.242 3.807 -8.281 1 93.94 88 ASP A CA 1
ATOM 648 C C . ASP A 1 88 ? 10.898 3.463 -8.914 1 93.94 88 ASP A C 1
ATOM 650 O O . ASP A 1 88 ? 10.125 4.355 -9.266 1 93.94 88 ASP A O 1
ATOM 654 N N . GLY A 1 89 ? 10.656 2.207 -9.109 1 93.62 89 GLY A N 1
ATOM 655 C CA . GLY A 1 89 ? 9.367 1.775 -9.641 1 93.62 89 GLY A CA 1
ATOM 656 C C . GLY A 1 89 ? 8.195 2.172 -8.758 1 93.62 89 GLY A C 1
ATOM 657 O O . GLY A 1 89 ? 7.16 2.605 -9.258 1 93.62 89 GLY A O 1
ATOM 658 N N . LEU A 1 90 ? 8.359 2.01 -7.438 1 96.31 90 LEU A N 1
ATOM 659 C CA . LEU A 1 90 ? 7.312 2.395 -6.496 1 96.31 90 LEU A CA 1
ATOM 660 C C . LEU A 1 90 ? 7.066 3.898 -6.547 1 96.31 90 LEU A C 1
ATOM 662 O O . LEU A 1 90 ? 5.914 4.344 -6.531 1 96.31 90 LEU A O 1
ATOM 666 N N . ALA A 1 91 ? 8.156 4.645 -6.598 1 94.69 91 ALA A N 1
ATOM 667 C CA . ALA A 1 91 ? 8.039 6.102 -6.668 1 94.69 91 ALA A CA 1
ATOM 668 C C . ALA A 1 91 ? 7.316 6.535 -7.941 1 94.69 91 ALA A C 1
ATOM 670 O O . ALA A 1 91 ? 6.445 7.406 -7.898 1 94.69 91 ALA A O 1
ATOM 671 N N . LYS A 1 92 ? 7.633 5.961 -9.055 1 92.75 92 LYS A N 1
ATOM 672 C CA . LYS A 1 92 ? 7 6.289 -10.328 1 92.75 92 LYS A CA 1
ATOM 673 C C . LYS A 1 92 ? 5.52 5.922 -10.312 1 92.75 92 LYS A C 1
ATOM 675 O O . LYS A 1 92 ? 4.684 6.668 -10.828 1 92.75 92 LYS A O 1
ATOM 680 N N . LYS A 1 93 ? 5.211 4.789 -9.742 1 92.56 93 LYS A N 1
ATOM 681 C CA . LYS A 1 93 ? 3.816 4.371 -9.625 1 92.56 93 LYS A CA 1
ATOM 682 C C . LYS A 1 93 ? 3.018 5.359 -8.781 1 92.56 93 LYS A C 1
ATOM 684 O O . LYS A 1 93 ? 1.895 5.723 -9.141 1 92.56 93 LYS A O 1
ATOM 689 N N . LEU A 1 94 ? 3.592 5.73 -7.668 1 94.25 94 LEU A N 1
ATOM 690 C CA . LEU A 1 94 ? 2.949 6.723 -6.812 1 94.25 94 LEU A CA 1
ATOM 691 C C . LEU A 1 94 ? 2.729 8.031 -7.566 1 94.25 94 LEU A C 1
ATOM 693 O O . LEU A 1 94 ? 1.647 8.617 -7.492 1 94.25 94 LEU A O 1
ATOM 697 N N . SER A 1 95 ? 3.734 8.438 -8.242 1 93.88 95 SER A N 1
ATOM 698 C CA . SER A 1 95 ? 3.648 9.672 -9.031 1 93.88 95 SER A CA 1
ATOM 699 C C . SER A 1 95 ? 2.523 9.594 -10.055 1 93.88 95 SER A C 1
ATOM 701 O O . SER A 1 95 ? 1.684 10.492 -10.133 1 93.88 95 SER A O 1
ATOM 703 N N . ARG A 1 96 ? 2.475 8.523 -10.812 1 90.94 96 ARG A N 1
ATOM 704 C CA . ARG A 1 96 ? 1.46 8.344 -11.844 1 90.94 96 ARG A CA 1
ATOM 705 C C . ARG A 1 96 ? 0.058 8.375 -11.25 1 90.94 96 ARG A C 1
ATOM 707 O O . ARG A 1 96 ? -0.836 9.031 -11.789 1 90.94 96 ARG A O 1
ATOM 714 N N . ASN A 1 97 ? -0.13 7.738 -10.156 1 90.69 97 ASN A N 1
ATOM 715 C CA . ASN A 1 97 ? -1.436 7.695 -9.508 1 90.69 97 ASN A CA 1
ATOM 716 C C . ASN A 1 97 ? -1.883 9.078 -9.055 1 90.69 97 ASN A C 1
ATOM 718 O O . ASN A 1 97 ? -3.049 9.445 -9.219 1 90.69 97 ASN A O 1
ATOM 722 N N . HIS A 1 98 ? -0.988 9.859 -8.5 1 94.31 98 HIS A N 1
ATOM 723 C CA . HIS A 1 98 ? -1.349 11.164 -7.965 1 94.31 98 HIS A CA 1
ATOM 724 C C . HIS A 1 98 ? -1.5 12.195 -9.086 1 94.31 98 HIS A C 1
ATOM 726 O O . HIS A 1 98 ? -2.365 13.07 -9.016 1 94.31 98 HIS A O 1
ATOM 732 N N . LEU A 1 99 ? -0.709 12.008 -10.133 1 92.88 99 LEU A N 1
ATOM 733 C CA . LEU A 1 99 ? -0.891 12.891 -11.281 1 92.88 99 LEU A CA 1
ATOM 734 C C . LEU A 1 99 ? -2.254 12.664 -11.922 1 92.88 99 LEU A C 1
ATOM 736 O O . LEU A 1 99 ? -2.906 13.617 -12.352 1 92.88 99 LEU A O 1
ATOM 740 N N . ALA A 1 100 ? -2.648 11.508 -11.977 1 88.81 100 ALA A N 1
ATOM 741 C CA . ALA A 1 100 ? -3.947 11.164 -12.555 1 88.81 100 ALA A CA 1
ATOM 742 C C . ALA A 1 100 ? -5.082 11.805 -11.758 1 88.81 100 ALA A C 1
ATOM 744 O O . ALA A 1 100 ? -6.176 12.016 -12.289 1 88.81 100 ALA A O 1
ATOM 745 N N . ARG A 1 101 ? -4.809 12.164 -10.5 1 90.69 101 ARG A N 1
ATOM 746 C CA . ARG A 1 101 ? -5.809 12.789 -9.641 1 90.69 101 ARG A CA 1
ATOM 747 C C . ARG A 1 101 ? -5.621 14.297 -9.594 1 90.69 101 ARG A C 1
ATOM 749 O O . ARG A 1 101 ? -6.305 14.992 -8.836 1 90.69 101 ARG A O 1
ATOM 756 N N . GLY A 1 102 ? -4.656 14.75 -10.297 1 93.38 102 GLY A N 1
ATOM 757 C CA . GLY A 1 102 ? -4.438 16.188 -10.391 1 93.38 102 GLY A CA 1
ATOM 758 C C . GLY A 1 102 ? -3.562 16.734 -9.281 1 93.38 102 GLY A C 1
ATOM 759 O O . GLY A 1 102 ? -3.512 17.938 -9.062 1 93.38 102 GLY A O 1
ATOM 760 N N . VAL A 1 103 ? -2.932 15.852 -8.594 1 95.38 103 VAL A N 1
ATOM 761 C CA . VAL A 1 103 ? -2.018 16.281 -7.539 1 95.38 103 VAL A CA 1
ATOM 762 C C . VAL A 1 103 ? -0.641 16.562 -8.133 1 95.38 103 VAL A C 1
ATOM 764 O O . VAL A 1 103 ? 0.024 15.656 -8.641 1 95.38 103 VAL A O 1
ATOM 767 N N . SER A 1 104 ? -0.177 17.797 -8.023 1 94.69 104 SER A N 1
ATOM 768 C CA . SER A 1 104 ? 1.062 18.234 -8.664 1 94.69 104 SER A CA 1
ATOM 769 C C . SER A 1 104 ? 2.236 18.156 -7.691 1 94.69 104 SER A C 1
ATOM 771 O O . SER A 1 104 ? 2.051 17.891 -6.504 1 94.69 104 SER A O 1
ATOM 773 N N . ALA A 1 105 ? 3.461 18.391 -8.281 1 92.94 105 ALA A N 1
ATOM 774 C CA . ALA A 1 105 ? 4.652 18.469 -7.441 1 92.94 105 ALA A CA 1
ATOM 775 C C . ALA A 1 105 ? 4.531 19.594 -6.422 1 92.94 105 ALA A C 1
ATOM 777 O O . ALA A 1 105 ? 5.02 19.484 -5.297 1 92.94 105 ALA A O 1
ATOM 778 N N . ALA A 1 106 ? 3.861 20.672 -6.848 1 93.62 106 ALA A N 1
ATOM 779 C CA . ALA A 1 106 ? 3.648 21.812 -5.953 1 93.62 106 ALA A CA 1
ATOM 780 C C . ALA A 1 106 ? 2.781 21.406 -4.762 1 93.62 106 ALA A C 1
ATOM 782 O O . ALA A 1 106 ? 3.008 21.875 -3.639 1 93.62 106 ALA A O 1
ATOM 783 N N . ASP A 1 107 ? 1.825 20.547 -5.012 1 95.06 107 ASP A N 1
ATOM 784 C CA . ASP A 1 107 ? 0.982 20.062 -3.926 1 95.06 107 ASP A CA 1
ATOM 785 C C . ASP A 1 107 ? 1.792 19.234 -2.936 1 95.06 107 ASP A C 1
ATOM 787 O O . ASP A 1 107 ? 1.591 19.328 -1.724 1 95.06 107 ASP A O 1
ATOM 791 N N . PHE A 1 108 ? 2.695 18.469 -3.424 1 94.69 108 PHE A N 1
ATOM 792 C CA . PHE A 1 108 ? 3.525 17.656 -2.545 1 94.69 108 PHE A CA 1
ATOM 793 C C . PHE A 1 108 ? 4.477 18.516 -1.733 1 94.69 108 PHE A C 1
ATOM 795 O O . PHE A 1 108 ? 4.812 18.188 -0.595 1 94.69 108 PHE A O 1
ATOM 802 N N . LYS A 1 109 ? 4.906 19.609 -2.305 1 95 109 LYS A N 1
ATOM 803 C CA . LYS A 1 109 ? 5.758 20.531 -1.562 1 95 109 LYS A CA 1
ATOM 804 C C . LYS A 1 109 ? 5.02 21.125 -0.363 1 95 109 LYS A C 1
ATOM 806 O O . LYS A 1 109 ? 5.629 21.406 0.673 1 95 109 LYS A O 1
ATOM 811 N N . LEU A 1 110 ? 3.703 21.266 -0.492 1 96.44 110 LEU A N 1
ATOM 812 C CA . LEU A 1 110 ? 2.904 21.703 0.649 1 96.44 110 LEU A CA 1
ATOM 813 C C . LEU A 1 110 ? 2.908 20.641 1.749 1 96.44 110 LEU A C 1
ATOM 815 O O . LEU A 1 110 ? 2.977 20.984 2.934 1 96.44 110 LEU A O 1
ATOM 819 N N . LEU A 1 111 ? 2.881 19.391 1.388 1 96.12 111 LEU A N 1
ATOM 820 C CA . LEU A 1 111 ? 3 18.312 2.355 1 96.12 111 LEU A CA 1
ATOM 821 C C . LEU A 1 111 ? 4.367 18.328 3.027 1 96.12 111 LEU A C 1
ATOM 823 O O . LEU A 1 111 ? 4.473 18.141 4.242 1 96.12 111 LEU A O 1
ATOM 827 N N . GLU A 1 112 ? 5.359 18.531 2.186 1 95.19 112 GLU A N 1
ATOM 828 C CA . GLU A 1 112 ? 6.723 18.609 2.703 1 95.19 112 GLU A CA 1
ATOM 829 C C . GLU A 1 112 ? 6.859 19.719 3.744 1 95.19 112 GLU A C 1
ATOM 831 O O . GLU A 1 112 ? 7.57 19.547 4.742 1 95.19 112 GLU A O 1
ATOM 836 N N . ALA A 1 113 ? 6.164 20.797 3.539 1 96.19 113 ALA A N 1
ATOM 837 C CA . ALA A 1 113 ? 6.266 21.953 4.418 1 96.19 113 ALA A CA 1
ATOM 838 C C . ALA A 1 113 ? 5.742 21.641 5.812 1 96.19 113 ALA A C 1
ATOM 840 O O . ALA A 1 113 ? 6.203 22.219 6.805 1 96.19 113 ALA A O 1
ATOM 841 N N . VAL A 1 114 ? 4.84 20.672 5.902 1 96.94 114 VAL A N 1
ATOM 842 C CA . VAL A 1 114 ? 4.27 20.375 7.211 1 96.94 114 VAL A CA 1
ATOM 843 C C . VAL A 1 114 ? 4.902 19.094 7.77 1 96.94 114 VAL A C 1
ATOM 845 O O . VAL A 1 114 ? 4.609 18.688 8.898 1 96.94 114 VAL A O 1
ATOM 848 N N . PHE A 1 115 ? 5.812 18.484 7.098 1 96.75 115 PHE A N 1
ATOM 849 C CA . PHE A 1 115 ? 6.289 17.141 7.402 1 96.75 115 PHE A CA 1
ATOM 850 C C . PHE A 1 115 ? 7.152 17.156 8.664 1 96.75 115 PHE A C 1
ATOM 852 O O . PHE A 1 115 ? 7.102 16.219 9.461 1 96.75 115 PHE A O 1
ATOM 859 N N . LYS A 1 116 ? 7.902 18.219 8.812 1 94.06 116 LYS A N 1
ATOM 860 C CA . LYS A 1 116 ? 8.734 18.297 10.008 1 94.06 116 LYS A CA 1
ATOM 861 C C . LYS A 1 116 ? 7.875 18.375 11.266 1 94.06 116 LYS A C 1
ATOM 863 O O . LYS A 1 116 ? 8.164 17.703 12.266 1 94.06 116 LYS A O 1
ATOM 868 N N . GLU A 1 117 ? 6.918 19.219 11.227 1 96.38 117 GLU A N 1
ATOM 869 C CA . GLU A 1 117 ? 6 19.328 12.359 1 96.38 117 GLU A CA 1
ATOM 870 C C . GLU A 1 117 ? 5.297 17.984 12.609 1 96.38 117 GLU A C 1
ATOM 872 O O . GLU A 1 117 ? 5.152 17.578 13.766 1 96.38 117 GLU A O 1
ATOM 877 N N . PHE A 1 118 ? 4.883 17.328 11.602 1 97.88 118 PHE A N 1
ATOM 878 C CA . PHE A 1 118 ? 4.285 16 11.719 1 97.88 118 PHE A CA 1
ATOM 879 C C . PHE A 1 118 ? 5.223 15.047 12.445 1 97.88 118 PHE A C 1
ATOM 881 O O . PHE A 1 118 ? 4.812 14.359 13.383 1 97.88 118 PHE A O 1
ATOM 888 N N . LEU A 1 119 ? 6.496 14.992 12.016 1 97.06 119 LEU A N 1
ATOM 889 C CA . LEU A 1 119 ? 7.449 14.062 12.609 1 97.06 119 LEU A CA 1
ATOM 890 C C . LEU A 1 119 ? 7.629 14.344 14.094 1 97.06 119 LEU A C 1
ATOM 892 O O . LEU A 1 119 ? 7.676 13.414 14.906 1 97.06 119 LEU A O 1
ATOM 896 N N . ASP A 1 120 ? 7.684 15.617 14.359 1 96.5 120 ASP A N 1
ATOM 897 C CA . ASP A 1 120 ? 7.828 16.016 15.766 1 96.5 120 ASP A CA 1
ATOM 898 C C . ASP A 1 120 ? 6.633 15.539 16.594 1 96.5 120 ASP A C 1
ATOM 900 O O . ASP A 1 120 ? 6.805 14.914 17.641 1 96.5 120 ASP A O 1
ATOM 904 N N . GLU A 1 121 ? 5.477 15.703 16.125 1 97.19 121 GLU A N 1
ATOM 905 C CA . GLU A 1 121 ? 4.27 15.336 16.859 1 97.19 121 GLU A CA 1
ATOM 906 C C . GLU A 1 121 ? 4.094 13.82 16.906 1 97.19 121 GLU A C 1
ATOM 908 O O . GLU A 1 121 ? 3.777 13.266 17.969 1 97.19 121 GLU A O 1
ATOM 913 N N . ALA A 1 122 ? 4.324 13.156 15.766 1 97 122 ALA A N 1
ATOM 914 C CA . ALA A 1 122 ? 4.109 11.711 15.664 1 97 122 ALA A CA 1
ATOM 915 C C . ALA A 1 122 ? 5.07 10.953 16.578 1 97 122 ALA A C 1
ATOM 917 O O . ALA A 1 122 ? 4.758 9.852 17.031 1 97 122 ALA A O 1
ATOM 918 N N . THR A 1 123 ? 6.25 11.547 16.859 1 96.81 123 THR A N 1
ATOM 919 C CA . THR A 1 123 ? 7.266 10.844 17.625 1 96.81 123 THR A CA 1
ATOM 920 C C . THR A 1 123 ? 7.402 11.453 19.016 1 96.81 123 THR A C 1
ATOM 922 O O . THR A 1 123 ? 8.297 11.086 19.781 1 96.81 123 THR A O 1
ATOM 925 N N . GLN A 1 124 ? 6.504 12.391 19.375 1 95.94 124 GLN A N 1
ATOM 926 C CA . GLN A 1 124 ? 6.562 13.109 20.641 1 95.94 124 GLN A CA 1
ATOM 927 C C . GLN A 1 124 ? 7.93 13.75 20.844 1 95.94 124 GLN A C 1
ATOM 929 O O . GLN A 1 124 ? 8.492 13.688 21.938 1 95.94 124 GLN A O 1
ATOM 934 N N . ARG A 1 125 ? 8.508 14.203 19.719 1 95.06 125 ARG A N 1
ATOM 935 C CA . ARG A 1 125 ? 9.766 14.945 19.656 1 95.06 125 ARG A CA 1
ATOM 936 C C . ARG A 1 125 ? 10.945 14.07 20.078 1 95.06 125 ARG A C 1
ATOM 938 O O . ARG A 1 125 ? 11.969 14.578 20.531 1 95.06 125 ARG A O 1
ATOM 945 N N . LYS A 1 126 ? 10.797 12.797 19.922 1 95.5 126 LYS A N 1
ATOM 946 C CA . LYS A 1 126 ? 11.859 11.875 20.297 1 95.5 126 LYS A CA 1
ATOM 947 C C . LYS A 1 126 ? 12.688 11.453 19.094 1 95.5 126 LYS A C 1
ATOM 949 O O . LYS A 1 126 ? 13.719 10.789 19.234 1 95.5 126 LYS A O 1
ATOM 954 N N . ALA A 1 127 ? 12.188 11.828 17.891 1 94.44 127 ALA A N 1
ATOM 955 C CA . ALA A 1 127 ? 12.945 11.469 16.703 1 94.44 127 ALA A CA 1
ATOM 956 C C . ALA A 1 127 ? 14.312 12.148 16.703 1 94.44 127 ALA A C 1
ATOM 958 O O . ALA A 1 127 ? 14.43 13.328 17.031 1 94.44 127 ALA A O 1
ATOM 959 N N . THR A 1 128 ? 15.336 11.453 16.344 1 96 128 THR A N 1
ATOM 960 C CA . THR A 1 128 ? 16.688 12.008 16.234 1 96 128 THR A CA 1
ATOM 961 C C . THR A 1 128 ? 16.812 12.859 14.977 1 96 128 THR A C 1
ATOM 963 O O . THR A 1 128 ? 15.992 12.766 14.062 1 96 128 THR A O 1
ATOM 966 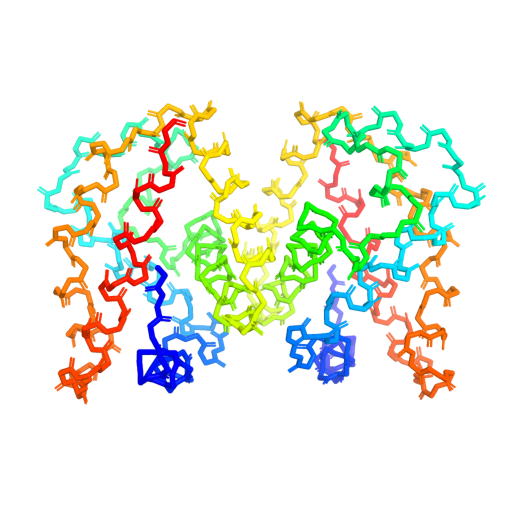N N . ASP A 1 129 ? 17.828 13.648 14.969 1 95.5 129 ASP A N 1
ATOM 967 C CA . ASP A 1 129 ? 18.094 14.445 13.773 1 95.5 129 ASP A CA 1
ATOM 968 C C . ASP A 1 129 ? 18.328 13.555 12.562 1 95.5 129 ASP A C 1
ATOM 970 O O . ASP A 1 129 ? 17.906 13.891 11.453 1 95.5 129 ASP A O 1
ATOM 974 N N . ALA A 1 130 ? 19.031 12.445 12.781 1 95.38 130 ALA A N 1
ATOM 975 C CA . ALA A 1 130 ? 19.281 11.5 11.703 1 95.38 130 ALA A CA 1
ATOM 976 C C . ALA A 1 130 ? 17.984 10.945 11.133 1 95.38 130 ALA A C 1
ATOM 978 O O . ALA A 1 130 ? 17.828 10.82 9.914 1 95.38 130 ALA A O 1
ATOM 979 N N . GLN A 1 131 ? 17.078 10.664 12.008 1 95.75 131 GLN A N 1
ATOM 980 C CA . GLN A 1 131 ? 15.781 10.148 11.578 1 95.75 131 GLN A CA 1
ATOM 981 C C . GLN A 1 131 ? 14.992 11.211 10.812 1 95.75 131 GLN A C 1
ATOM 983 O O . GLN A 1 131 ? 14.438 10.93 9.75 1 95.75 131 GLN A O 1
ATOM 988 N N . LYS A 1 132 ? 14.969 12.383 11.367 1 95.75 132 LYS A N 1
ATOM 989 C CA . LYS A 1 132 ? 14.258 13.484 10.719 1 95.75 132 LYS A CA 1
ATOM 990 C C . LYS A 1 132 ? 14.844 13.773 9.336 1 95.75 132 LYS A C 1
ATOM 992 O O . LYS A 1 132 ? 14.102 13.977 8.375 1 95.75 132 LYS A O 1
ATOM 997 N N . ASP A 1 133 ? 16.094 13.766 9.266 1 95.56 133 ASP A N 1
ATOM 998 C CA . ASP A 1 133 ? 16.781 14 7.992 1 95.56 133 ASP A CA 1
ATOM 999 C C . ASP A 1 133 ? 16.453 12.898 6.988 1 95.56 133 ASP A C 1
ATOM 1001 O O . ASP A 1 133 ? 16.219 13.172 5.809 1 95.56 133 ASP A O 1
ATOM 1005 N N . ALA A 1 134 ? 16.516 11.695 7.438 1 96.25 134 ALA A N 1
ATOM 1006 C CA . ALA A 1 134 ? 16.25 10.555 6.562 1 96.25 134 ALA A CA 1
ATOM 1007 C C . ALA A 1 134 ? 14.82 10.57 6.047 1 96.25 134 ALA A C 1
ATOM 1009 O O . ALA A 1 134 ? 14.578 10.352 4.859 1 96.25 134 ALA A O 1
ATOM 1010 N N . ASP A 1 135 ? 13.906 10.852 6.945 1 95.5 135 ASP A N 1
ATOM 1011 C CA . ASP A 1 135 ? 12.5 10.914 6.555 1 95.5 135 ASP A CA 1
ATOM 1012 C C . ASP A 1 135 ? 12.258 12.047 5.559 1 95.5 135 ASP A C 1
ATOM 1014 O O . ASP A 1 135 ? 11.531 11.875 4.578 1 95.5 135 ASP A O 1
ATOM 1018 N N . GLY A 1 136 ? 12.875 13.164 5.859 1 94.12 136 GLY A N 1
ATOM 1019 C CA . GLY A 1 136 ? 12.789 14.281 4.934 1 94.12 136 GLY A CA 1
ATOM 1020 C C . GLY A 1 136 ? 13.391 13.969 3.576 1 94.12 136 GLY A C 1
ATOM 1021 O O . GLY A 1 136 ? 12.852 14.367 2.543 1 94.12 136 GLY A O 1
ATOM 1022 N N . ALA A 1 137 ? 14.484 13.305 3.561 1 94.44 137 ALA A N 1
ATOM 1023 C CA . ALA A 1 137 ? 15.164 12.938 2.318 1 94.44 137 ALA A CA 1
ATOM 1024 C C . ALA A 1 137 ? 14.305 11.992 1.482 1 94.44 137 ALA A C 1
ATOM 1026 O O . ALA A 1 137 ? 14.297 12.078 0.251 1 94.44 137 ALA A O 1
ATOM 1027 N N . LEU A 1 138 ? 13.641 11.094 2.156 1 94.19 138 LEU A N 1
ATOM 1028 C CA . LEU A 1 138 ? 12.734 10.203 1.441 1 94.19 138 LEU A CA 1
ATOM 1029 C C . LEU A 1 138 ? 11.633 10.992 0.744 1 94.19 138 LEU A C 1
ATOM 1031 O O . LEU A 1 138 ? 11.359 10.773 -0.438 1 94.19 138 LEU A O 1
ATOM 1035 N N . LEU A 1 139 ? 11.023 11.906 1.452 1 94.12 139 LEU A N 1
ATOM 1036 C CA . LEU A 1 139 ? 9.953 12.719 0.877 1 94.12 139 LEU A CA 1
ATOM 1037 C C . LEU A 1 139 ? 10.477 13.57 -0.278 1 94.12 139 LEU A C 1
ATOM 1039 O O . LEU A 1 139 ? 9.82 13.688 -1.315 1 94.12 139 LEU A O 1
ATOM 1043 N N . THR A 1 140 ? 11.641 14.086 -0.115 1 91.75 140 THR A N 1
ATOM 1044 C CA . THR A 1 140 ? 12.258 14.875 -1.173 1 91.75 140 THR A CA 1
ATOM 1045 C C . THR A 1 140 ? 12.5 14.016 -2.414 1 91.75 140 THR A C 1
ATOM 1047 O O . THR A 1 140 ? 12.273 14.469 -3.539 1 91.75 140 THR A O 1
ATOM 1050 N N . MET A 1 141 ? 12.945 12.852 -2.217 1 92.12 141 MET A N 1
ATOM 1051 C CA . MET A 1 141 ? 13.164 11.922 -3.326 1 92.12 141 MET A CA 1
ATOM 1052 C C . MET A 1 141 ? 11.859 11.641 -4.066 1 92.12 141 MET A C 1
ATOM 1054 O O . MET A 1 141 ? 11.836 11.602 -5.297 1 92.12 141 MET A O 1
ATOM 1058 N N . LEU A 1 142 ? 10.781 11.523 -3.305 1 93.38 142 LEU A N 1
ATOM 1059 C CA . LEU A 1 142 ? 9.477 11.25 -3.898 1 93.38 142 LEU A CA 1
ATOM 1060 C C . LEU A 1 142 ? 8.977 12.445 -4.699 1 93.38 142 LEU A C 1
ATOM 1062 O O . LEU A 1 142 ? 8.422 12.281 -5.789 1 93.38 142 LEU A O 1
ATOM 1066 N N . ILE A 1 143 ? 9.219 13.609 -4.211 1 92.62 143 ILE A N 1
ATOM 1067 C CA . ILE A 1 143 ? 8.797 14.828 -4.891 1 92.62 143 ILE A CA 1
ATOM 1068 C C . ILE A 1 143 ? 9.594 15 -6.18 1 92.62 143 ILE A C 1
ATOM 1070 O O . ILE A 1 143 ? 9.039 15.383 -7.215 1 92.62 143 ILE A O 1
ATOM 1074 N N . LYS A 1 144 ? 10.859 14.625 -6.215 1 90.38 144 LYS A N 1
ATOM 1075 C CA . LYS A 1 144 ? 11.703 14.711 -7.402 1 90.38 144 LYS A CA 1
ATOM 1076 C C . LYS A 1 144 ? 11.242 13.727 -8.477 1 90.38 144 LYS A C 1
ATOM 1078 O O . LYS A 1 144 ? 11.336 14.016 -9.672 1 90.38 144 LYS A O 1
ATOM 1083 N N . ALA A 1 145 ? 10.766 12.656 -8 1 89.12 145 ALA A N 1
ATOM 1084 C CA . ALA A 1 145 ? 10.289 11.641 -8.93 1 89.12 145 ALA A CA 1
ATOM 1085 C C . ALA A 1 145 ? 8.914 12.016 -9.492 1 89.12 145 ALA A C 1
ATOM 1087 O O . ALA A 1 145 ? 8.453 11.422 -10.469 1 89.12 145 ALA A O 1
ATOM 1088 N N . HIS A 1 146 ? 8.203 12.922 -8.82 1 90.44 146 HIS A N 1
ATOM 1089 C CA . HIS A 1 146 ? 6.848 13.32 -9.203 1 90.44 146 HIS A CA 1
ATOM 1090 C C . HIS A 1 146 ? 6.875 14.305 -10.367 1 90.44 146 HIS A C 1
ATOM 1092 O O . HIS A 1 146 ? 6.996 15.516 -10.156 1 90.44 146 HIS A O 1
ATOM 1098 N N . VAL A 1 147 ? 6.992 13.93 -11.703 1 76.69 147 VAL A N 1
ATOM 1099 C CA . VAL A 1 147 ? 7.047 14.781 -12.891 1 76.69 147 VAL A CA 1
ATOM 1100 C C . VAL A 1 147 ? 6.031 14.297 -13.922 1 76.69 147 VAL A C 1
ATOM 1102 O O . VAL A 1 147 ? 5.703 13.102 -13.969 1 76.69 147 VAL A O 1
ATOM 1105 N N . GLY B 1 1 ? -17.906 -10.586 6.914 1 77.06 1 GLY B N 1
ATOM 1106 C CA . GLY B 1 1 ? -16.531 -10.273 7.285 1 77.06 1 GLY B CA 1
ATOM 1107 C C . GLY B 1 1 ? -15.758 -11.477 7.785 1 77.06 1 GLY B C 1
ATOM 1108 O O . GLY B 1 1 ? -16.234 -12.609 7.68 1 77.06 1 GLY B O 1
ATOM 1109 N N . LEU B 1 2 ? -14.508 -11.336 8.172 1 91.19 2 LEU B N 1
ATOM 1110 C CA . LEU B 1 2 ? -13.641 -12.367 8.727 1 91.19 2 LEU B CA 1
ATOM 1111 C C . LEU B 1 2 ? -13.914 -12.578 10.211 1 91.19 2 LEU B C 1
ATOM 1113 O O . LEU B 1 2 ? -14.164 -11.617 10.938 1 91.19 2 LEU B O 1
ATOM 1117 N N . ASP B 1 3 ? -13.906 -13.766 10.594 1 93.75 3 ASP B N 1
ATOM 1118 C CA . ASP B 1 3 ? -14.109 -14.016 12.023 1 93.75 3 ASP B CA 1
ATOM 1119 C C . ASP B 1 3 ? -12.797 -13.953 12.789 1 93.75 3 ASP B C 1
ATOM 1121 O O . ASP B 1 3 ? -11.734 -13.734 12.195 1 93.75 3 ASP B O 1
ATOM 1125 N N . GLY B 1 4 ? -12.922 -14.086 14.117 1 95.25 4 GLY B N 1
ATOM 1126 C CA . GLY B 1 4 ? -11.758 -13.922 14.977 1 95.25 4 GLY B CA 1
ATOM 1127 C C . GLY B 1 4 ? -10.641 -14.898 14.656 1 95.25 4 GLY B C 1
ATOM 1128 O O . GLY B 1 4 ? -9.469 -14.531 14.664 1 95.25 4 GLY B O 1
ATOM 1129 N N . ALA B 1 5 ? -10.992 -16.141 14.453 1 96 5 ALA B N 1
ATOM 1130 C CA . ALA B 1 5 ? -10 -17.172 14.133 1 96 5 ALA B CA 1
ATOM 1131 C C . ALA B 1 5 ? -9.312 -16.875 12.805 1 96 5 ALA B C 1
ATOM 1133 O O . ALA B 1 5 ? -8.094 -17.031 12.68 1 96 5 ALA B O 1
ATOM 1134 N N . GLN B 1 6 ? -10.055 -16.453 11.859 1 96.5 6 GLN B N 1
ATOM 1135 C CA . GLN B 1 6 ? -9.508 -16.094 10.555 1 96.5 6 GLN B CA 1
ATOM 1136 C C . GLN B 1 6 ? -8.555 -14.906 10.68 1 96.5 6 GLN B C 1
ATOM 1138 O O . GLN B 1 6 ? -7.48 -14.898 10.07 1 96.5 6 GLN B O 1
ATOM 1143 N N . LYS B 1 7 ? -8.961 -13.922 11.477 1 97.12 7 LYS B N 1
ATOM 1144 C CA . LYS B 1 7 ? -8.117 -12.742 11.656 1 97.12 7 LYS B CA 1
ATOM 1145 C C . LYS B 1 7 ? -6.785 -13.117 12.305 1 97.12 7 LYS B C 1
ATOM 1147 O O . LYS B 1 7 ? -5.734 -12.625 11.891 1 97.12 7 LYS B O 1
ATOM 1152 N N . THR B 1 8 ? -6.824 -13.984 13.227 1 97.12 8 THR B N 1
ATOM 1153 C CA . THR B 1 8 ? -5.605 -14.445 13.891 1 97.12 8 THR B CA 1
ATOM 1154 C C . THR B 1 8 ? -4.711 -15.195 12.906 1 97.12 8 THR B C 1
ATOM 1156 O O . THR B 1 8 ? -3.502 -14.961 12.852 1 97.12 8 THR B O 1
ATOM 1159 N N . ALA B 1 9 ? -5.297 -16.078 12.172 1 97.19 9 ALA B N 1
ATOM 1160 C CA . ALA B 1 9 ? -4.547 -16.859 11.195 1 97.19 9 ALA B CA 1
ATOM 1161 C C . ALA B 1 9 ? -3.924 -15.969 10.125 1 97.19 9 ALA B C 1
ATOM 1163 O O . ALA B 1 9 ? -2.814 -16.234 9.656 1 97.19 9 ALA B O 1
ATOM 1164 N N . LEU B 1 10 ? -4.633 -14.906 9.734 1 97.19 10 LEU B N 1
ATOM 1165 C CA . LEU B 1 10 ? -4.129 -13.969 8.742 1 97.19 10 LEU B CA 1
ATOM 1166 C C . LEU B 1 10 ? -2.893 -13.234 9.266 1 97.19 10 LEU B C 1
ATOM 1168 O O . LEU B 1 10 ? -1.917 -13.055 8.531 1 97.19 10 LEU B O 1
ATOM 1172 N N . LYS B 1 11 ? -3.012 -12.812 10.5 1 96.75 11 LYS B N 1
ATOM 1173 C CA . LYS B 1 11 ? -1.87 -12.125 11.102 1 96.75 11 LYS B CA 1
ATOM 1174 C C . LYS B 1 11 ? -0.646 -13.039 11.148 1 96.75 11 LYS B C 1
ATOM 1176 O O . LYS B 1 11 ? 0.476 -12.586 10.906 1 96.75 11 LYS B O 1
ATOM 1181 N N . GLU B 1 12 ? -0.837 -14.281 11.414 1 96.75 12 GLU B N 1
ATOM 1182 C CA . GLU B 1 12 ? 0.258 -15.242 11.445 1 96.75 12 GLU B CA 1
ATOM 1183 C C . GLU B 1 12 ? 0.803 -15.508 10.039 1 96.75 12 GLU B C 1
ATOM 1185 O O . GLU B 1 12 ? 2.016 -15.609 9.852 1 96.75 12 GLU B O 1
ATOM 1190 N N . SER B 1 13 ? -0.068 -15.633 9.117 1 96.31 13 SER B N 1
ATOM 1191 C CA . SER B 1 13 ? 0.324 -15.844 7.73 1 96.31 13 SER B CA 1
ATOM 1192 C C . SER B 1 13 ? 1.133 -14.664 7.199 1 96.31 13 SER B C 1
ATOM 1194 O O . SER B 1 13 ? 2.094 -14.852 6.449 1 96.31 13 SER B O 1
ATOM 1196 N N . TRP B 1 14 ? 0.749 -13.492 7.59 1 96.25 14 TRP B N 1
ATOM 1197 C CA . TRP B 1 14 ? 1.389 -12.281 7.09 1 96.25 14 TRP B CA 1
ATOM 1198 C C . TRP B 1 14 ? 2.842 -12.203 7.547 1 96.25 14 TRP B C 1
ATOM 1200 O O . TRP B 1 14 ? 3.699 -11.688 6.824 1 96.25 14 TRP B O 1
ATOM 1210 N N . LYS B 1 15 ? 3.16 -12.781 8.703 1 95.25 15 LYS B N 1
ATOM 1211 C CA . LYS B 1 15 ? 4.531 -12.805 9.203 1 95.25 15 LYS B CA 1
ATOM 1212 C C . LYS B 1 15 ? 5.453 -13.555 8.25 1 95.25 15 LYS B C 1
ATOM 1214 O O . LYS B 1 15 ? 6.664 -13.336 8.234 1 95.25 15 LYS B O 1
ATOM 1219 N N . VAL B 1 16 ? 4.832 -14.375 7.508 1 95.88 16 VAL B N 1
ATOM 1220 C CA . VAL B 1 16 ? 5.598 -15.18 6.562 1 95.88 16 VAL B CA 1
ATOM 1221 C C . VAL B 1 16 ? 5.539 -14.547 5.176 1 95.88 16 VAL B C 1
ATOM 1223 O O . VAL B 1 16 ? 6.574 -14.25 4.574 1 95.88 16 VAL B O 1
ATOM 1226 N N . LEU B 1 17 ? 4.406 -14.227 4.645 1 97.06 17 LEU B N 1
ATOM 1227 C CA . LEU B 1 17 ? 4.18 -13.797 3.27 1 97.06 17 LEU B CA 1
ATOM 1228 C C . LEU B 1 17 ? 4.66 -12.359 3.064 1 97.06 17 LEU B C 1
ATOM 1230 O O . LEU B 1 17 ? 5.027 -11.977 1.95 1 97.06 17 LEU B O 1
ATOM 1234 N N . GLY B 1 18 ? 4.598 -11.555 4.113 1 96.5 18 GLY B N 1
ATOM 1235 C CA . GLY B 1 18 ? 4.965 -10.148 4.047 1 96.5 18 GLY B CA 1
ATOM 1236 C C . GLY B 1 18 ? 6.109 -9.789 4.977 1 96.5 18 GLY B C 1
ATOM 1237 O O . GLY B 1 18 ? 6.191 -8.656 5.461 1 96.5 18 GLY B O 1
ATOM 1238 N N . ALA B 1 19 ? 7.059 -10.672 5.223 1 95.5 19 ALA B N 1
ATOM 1239 C CA . ALA B 1 19 ? 8.086 -10.57 6.258 1 95.5 19 ALA B CA 1
ATOM 1240 C C . ALA B 1 19 ? 9.008 -9.383 5.996 1 95.5 19 ALA B C 1
ATOM 1242 O O . ALA B 1 19 ? 9.453 -8.719 6.934 1 95.5 19 ALA B O 1
ATOM 1243 N N . ASP B 1 20 ? 9.328 -9.188 4.758 1 94.81 20 ASP B N 1
ATOM 1244 C CA . ASP B 1 20 ? 10.234 -8.102 4.371 1 94.81 20 ASP B CA 1
ATOM 1245 C C . ASP B 1 20 ? 10.156 -7.836 2.871 1 94.81 20 ASP B C 1
ATOM 1247 O O . ASP B 1 20 ? 9.367 -8.461 2.162 1 94.81 20 ASP B O 1
ATOM 1251 N N . GLY B 1 21 ? 10.844 -6.887 2.373 1 94.69 21 GLY B N 1
ATOM 1252 C CA . GLY B 1 21 ? 10.836 -6.477 0.979 1 94.69 21 GLY B CA 1
ATOM 1253 C C . GLY B 1 21 ? 11.172 -7.605 0.023 1 94.69 21 GLY B C 1
ATOM 1254 O O . GLY B 1 21 ? 10.391 -7.918 -0.876 1 94.69 21 GLY B O 1
ATOM 1255 N N . PRO B 1 22 ? 12.32 -8.266 0.268 1 96.06 22 PRO B N 1
ATOM 1256 C CA . PRO B 1 22 ? 12.703 -9.367 -0.62 1 96.06 22 PRO B CA 1
ATOM 1257 C C . PRO B 1 22 ? 11.648 -10.469 -0.672 1 96.06 22 PRO B C 1
ATOM 1259 O O . PRO B 1 22 ? 11.375 -11.016 -1.743 1 96.06 22 PRO B O 1
ATOM 1262 N N . THR B 1 23 ? 11.039 -10.742 0.451 1 97.06 23 THR B N 1
ATOM 1263 C CA . THR B 1 23 ? 9.984 -11.75 0.471 1 97.06 23 THR B CA 1
ATOM 1264 C C . THR B 1 23 ? 8.781 -11.297 -0.356 1 97.06 23 THR B C 1
ATOM 1266 O O . THR B 1 23 ? 8.234 -12.078 -1.133 1 97.06 23 THR B O 1
ATOM 1269 N N . MET B 1 24 ? 8.414 -10.078 -0.243 1 97.06 24 MET B N 1
ATOM 1270 C CA . MET B 1 24 ? 7.27 -9.57 -0.987 1 97.06 24 MET B CA 1
ATOM 1271 C C . MET B 1 24 ? 7.562 -9.531 -2.482 1 97.06 24 MET B C 1
ATOM 1273 O O . MET B 1 24 ? 6.684 -9.82 -3.299 1 97.06 24 MET B O 1
ATOM 1277 N N . MET B 1 25 ? 8.773 -9.188 -2.844 1 96.62 25 MET B N 1
ATOM 1278 C CA . MET B 1 25 ? 9.172 -9.211 -4.25 1 96.62 25 MET B CA 1
ATOM 1279 C C . MET B 1 25 ? 9.102 -10.625 -4.809 1 96.62 25 MET B C 1
ATOM 1281 O O . MET B 1 25 ? 8.562 -10.844 -5.891 1 96.62 25 MET B O 1
ATOM 1285 N N . LYS B 1 26 ? 9.633 -11.531 -4.012 1 96.5 26 LYS B N 1
ATOM 1286 C CA . LYS B 1 26 ? 9.625 -12.93 -4.422 1 96.5 26 LYS B CA 1
ATOM 1287 C C . LYS B 1 26 ? 8.195 -13.453 -4.543 1 96.5 26 LYS B C 1
ATOM 1289 O O . LYS B 1 26 ? 7.844 -14.094 -5.539 1 96.5 26 LYS B O 1
ATOM 1294 N N . ASN B 1 27 ? 7.398 -13.156 -3.553 1 97.75 27 ASN B N 1
ATOM 1295 C CA . ASN B 1 27 ? 6.027 -13.648 -3.547 1 97.75 27 ASN B CA 1
ATOM 1296 C C . ASN B 1 27 ? 5.188 -12.992 -4.641 1 97.75 27 ASN B C 1
ATOM 1298 O O . ASN B 1 27 ? 4.309 -13.633 -5.223 1 97.75 27 ASN B O 1
ATOM 1302 N N . GLY B 1 28 ? 5.41 -11.742 -4.906 1 97.38 28 GLY B N 1
ATOM 1303 C CA . GLY B 1 28 ? 4.766 -11.094 -6.039 1 97.38 28 GLY B CA 1
ATOM 1304 C C . GLY B 1 28 ? 5.086 -11.758 -7.363 1 97.38 28 GLY B C 1
ATOM 1305 O O . GLY B 1 28 ? 4.184 -12.023 -8.164 1 97.38 28 GLY B O 1
ATOM 1306 N N . SER B 1 29 ? 6.355 -12.016 -7.512 1 97.25 29 SER B N 1
ATOM 1307 C CA . SER B 1 29 ? 6.789 -12.688 -8.734 1 97.25 29 SER B CA 1
ATOM 1308 C C . SER B 1 29 ? 6.156 -14.07 -8.859 1 97.25 29 SER B C 1
ATOM 1310 O O . SER B 1 29 ? 5.715 -14.461 -9.938 1 97.25 29 SER B O 1
ATOM 1312 N N . LEU B 1 30 ? 6.129 -14.758 -7.824 1 97.75 30 LEU B N 1
ATOM 1313 C CA . LEU B 1 30 ? 5.539 -16.094 -7.832 1 97.75 30 LEU B CA 1
ATOM 1314 C C . LEU B 1 30 ? 4.055 -16.031 -8.164 1 97.75 30 LEU B C 1
ATOM 1316 O O . LEU B 1 30 ? 3.572 -16.766 -9.023 1 97.75 30 LEU B O 1
ATOM 1320 N N . LEU B 1 31 ? 3.303 -15.141 -7.535 1 97.75 31 LEU B N 1
ATOM 1321 C CA . LEU B 1 31 ? 1.862 -15.016 -7.738 1 97.75 31 LEU B CA 1
ATOM 1322 C C . LEU B 1 31 ? 1.545 -14.641 -9.18 1 97.75 31 LEU B C 1
ATOM 1324 O O . LEU B 1 31 ? 0.744 -15.312 -9.836 1 97.75 31 LEU B O 1
ATOM 1328 N N . PHE B 1 32 ? 2.199 -13.688 -9.664 1 97.19 32 PHE B N 1
ATOM 1329 C CA . PHE B 1 32 ? 1.896 -13.211 -11.008 1 97.19 32 PHE B CA 1
ATOM 1330 C C . PHE B 1 32 ? 2.451 -14.164 -12.055 1 97.19 32 PHE B C 1
ATOM 1332 O O . PHE B 1 32 ? 1.859 -14.336 -13.125 1 97.19 32 PHE B O 1
ATOM 1339 N N . GLY B 1 33 ? 3.607 -14.766 -11.727 1 96.44 33 GLY B N 1
ATOM 1340 C CA . GLY B 1 33 ? 4.086 -15.82 -12.602 1 96.44 33 GLY B CA 1
ATOM 1341 C C . GLY B 1 33 ? 3.074 -16.938 -12.805 1 96.44 33 GLY B C 1
ATOM 1342 O O . GLY B 1 33 ? 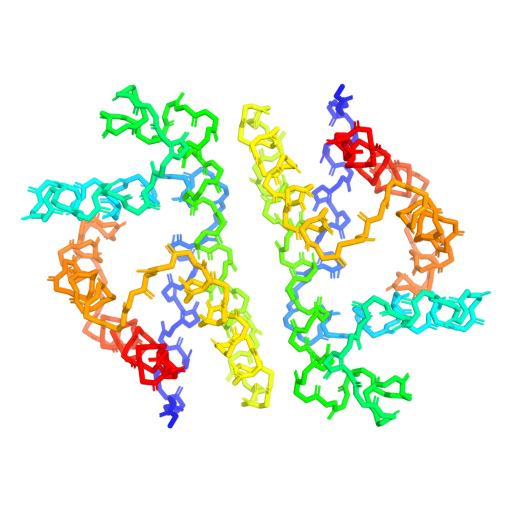2.84 -17.359 -13.938 1 96.44 33 GLY B O 1
ATOM 1343 N N . LEU B 1 34 ? 2.498 -17.375 -11.75 1 97.25 34 LEU B N 1
ATOM 1344 C CA . LEU B 1 34 ? 1.462 -18.406 -11.836 1 97.25 34 LEU B CA 1
ATOM 1345 C C . LEU B 1 34 ? 0.256 -17.891 -12.617 1 97.25 34 LEU B C 1
ATOM 1347 O O . LEU B 1 34 ? -0.301 -18.609 -13.445 1 97.25 34 LEU B O 1
ATOM 1351 N N . LEU B 1 35 ? -0.132 -16.641 -12.398 1 97.38 35 LEU B N 1
ATOM 1352 C CA . LEU B 1 35 ? -1.276 -16.047 -13.086 1 97.38 35 LEU B CA 1
ATOM 1353 C C . LEU B 1 35 ? -1.029 -15.969 -14.586 1 97.38 35 LEU B C 1
ATOM 1355 O O . LEU B 1 35 ? -1.861 -16.422 -15.383 1 97.38 35 LEU B O 1
ATOM 1359 N N . PHE B 1 36 ? 0.131 -15.523 -14.961 1 96.62 36 PHE B N 1
ATOM 1360 C CA . PHE B 1 36 ? 0.438 -15.305 -16.375 1 96.62 36 PHE B CA 1
ATOM 1361 C C . PHE B 1 36 ? 0.651 -16.625 -17.094 1 96.62 36 PHE B C 1
ATOM 1363 O O . PHE B 1 36 ? 0.357 -16.75 -18.281 1 96.62 36 PHE B O 1
ATOM 1370 N N . LYS B 1 37 ? 1.131 -17.578 -16.375 1 96.38 37 LYS B N 1
ATOM 1371 C CA . LYS B 1 37 ? 1.312 -18.906 -16.953 1 96.38 37 LYS B CA 1
ATOM 1372 C C . LYS B 1 37 ? -0.03 -19.609 -17.172 1 96.38 37 LYS B C 1
ATOM 1374 O O . LYS B 1 37 ? -0.276 -20.172 -18.234 1 96.38 37 LYS B O 1
ATOM 1379 N N . THR B 1 38 ? -0.899 -19.547 -16.234 1 97.75 38 THR B N 1
ATOM 1380 C CA . THR B 1 38 ? -2.172 -20.266 -16.281 1 97.75 38 THR B CA 1
ATOM 1381 C C . THR B 1 38 ? -3.184 -19.516 -17.141 1 97.75 38 THR B C 1
ATOM 1383 O O . THR B 1 38 ? -3.969 -20.141 -17.859 1 97.75 38 THR B O 1
ATOM 1386 N N . TYR B 1 39 ? -3.186 -18.156 -17.016 1 97.69 39 TYR B N 1
ATOM 1387 C CA . TYR B 1 39 ? -4.121 -17.312 -17.75 1 97.69 39 TYR B CA 1
ATOM 1388 C C . TYR B 1 39 ? -3.393 -16.188 -18.484 1 97.69 39 TYR B C 1
ATOM 1390 O O . TYR B 1 39 ? -3.527 -15.023 -18.125 1 97.69 39 TYR B O 1
ATOM 1398 N N . PRO B 1 40 ? -2.766 -16.516 -19.594 1 96.56 40 PRO B N 1
ATOM 1399 C CA . PRO B 1 40 ? -1.909 -15.547 -20.281 1 96.56 40 PRO B CA 1
ATOM 1400 C C . PRO B 1 40 ? -2.676 -14.312 -20.766 1 96.56 40 PRO B C 1
ATOM 1402 O O . PRO B 1 40 ? -2.102 -13.227 -20.891 1 96.56 40 PRO B O 1
ATOM 1405 N N . ASP B 1 41 ? -3.975 -14.383 -20.953 1 96.19 41 ASP B N 1
ATOM 1406 C CA . ASP B 1 41 ? -4.781 -13.273 -21.438 1 96.19 41 ASP B CA 1
ATOM 1407 C C . ASP B 1 41 ? -4.848 -12.141 -20.422 1 96.19 41 ASP B C 1
ATOM 1409 O O . ASP B 1 41 ? -5.156 -11 -20.75 1 96.19 41 ASP B O 1
ATOM 1413 N N . THR B 1 42 ? -4.531 -12.461 -19.172 1 96.12 42 THR B N 1
ATOM 1414 C CA . THR B 1 42 ? -4.586 -11.438 -18.125 1 96.12 42 THR B CA 1
ATOM 1415 C C . THR B 1 42 ? -3.488 -10.398 -18.344 1 96.12 42 THR B C 1
ATOM 1417 O O . THR B 1 42 ? -3.557 -9.297 -17.781 1 96.12 42 THR B O 1
ATOM 1420 N N . LYS B 1 43 ? -2.492 -10.711 -19.141 1 95.5 43 LYS B N 1
ATOM 1421 C CA . LYS B 1 43 ? -1.391 -9.797 -19.438 1 95.5 43 LYS B CA 1
ATOM 1422 C C . LYS B 1 43 ? -1.895 -8.523 -20.109 1 95.5 43 LYS B C 1
ATOM 1424 O O . LYS B 1 43 ? -1.237 -7.484 -20.047 1 95.5 43 LYS B O 1
ATOM 1429 N N . LYS B 1 44 ? -3.037 -8.531 -20.688 1 95.19 44 LYS B N 1
ATOM 1430 C CA . LYS B 1 44 ? -3.609 -7.391 -21.391 1 95.19 44 LYS B CA 1
ATOM 1431 C C . LYS B 1 44 ? -3.838 -6.211 -20.453 1 95.19 44 LYS B C 1
ATOM 1433 O O . LYS B 1 44 ? -3.867 -5.059 -20.875 1 95.19 44 LYS B O 1
ATOM 1438 N N . HIS B 1 45 ? -3.936 -6.508 -19.125 1 94.12 45 HIS B N 1
ATOM 1439 C CA . HIS B 1 45 ? -4.207 -5.469 -18.141 1 94.12 45 HIS B CA 1
ATOM 1440 C C . HIS B 1 45 ? -2.918 -4.789 -17.688 1 94.12 45 HIS B C 1
ATOM 1442 O O . HIS B 1 45 ? -2.959 -3.793 -16.953 1 94.12 45 HIS B O 1
ATOM 1448 N N . PHE B 1 46 ? -1.796 -5.316 -18.125 1 93.75 46 PHE B N 1
ATOM 1449 C CA . PHE B 1 46 ? -0.501 -4.809 -17.688 1 93.75 46 PHE B CA 1
ATOM 1450 C C . PHE B 1 46 ? 0.218 -4.109 -18.828 1 93.75 46 PHE B C 1
ATOM 1452 O O . PHE B 1 46 ? 1.317 -4.508 -19.219 1 93.75 46 PHE B O 1
ATOM 1459 N N . LYS B 1 47 ? -0.344 -3.055 -19.234 1 88.12 47 LYS B N 1
ATOM 1460 C CA . LYS B 1 47 ? 0.071 -2.367 -20.453 1 88.12 47 LYS B CA 1
ATOM 1461 C C . LYS B 1 47 ? 1.452 -1.74 -20.281 1 88.12 47 LYS B C 1
ATOM 1463 O O . LYS B 1 47 ? 2.154 -1.501 -21.266 1 88.12 47 LYS B O 1
ATOM 1468 N N . HIS B 1 48 ? 1.853 -1.572 -19.047 1 83.94 48 HIS B N 1
ATOM 1469 C CA . HIS B 1 48 ? 3.135 -0.925 -18.797 1 83.94 48 HIS B CA 1
ATOM 1470 C C . HIS B 1 48 ? 4.25 -1.953 -18.656 1 83.94 48 HIS B C 1
ATOM 1472 O O . HIS B 1 48 ? 5.41 -1.591 -18.422 1 83.94 48 HIS B O 1
ATOM 1478 N N . PHE B 1 49 ? 3.855 -3.188 -18.734 1 90.38 49 PHE B N 1
ATOM 1479 C CA . PHE B 1 49 ? 4.852 -4.25 -18.625 1 90.38 49 PHE B CA 1
ATOM 1480 C C . PHE B 1 49 ? 5.457 -4.559 -20 1 90.38 49 PHE B C 1
ATOM 1482 O O . PHE B 1 49 ? 4.766 -4.5 -21.016 1 90.38 49 PHE B O 1
ATOM 1489 N N . ASP B 1 50 ? 6.668 -4.848 -20.016 1 91.19 50 ASP B N 1
ATOM 1490 C CA . ASP B 1 50 ? 7.332 -5.324 -21.219 1 91.19 50 ASP B CA 1
ATOM 1491 C C . ASP B 1 50 ? 7.625 -6.82 -21.141 1 91.19 50 ASP B C 1
ATOM 1493 O O . ASP B 1 50 ? 7.289 -7.465 -20.141 1 91.19 50 ASP B O 1
ATOM 1497 N N . ASP B 1 51 ? 8.25 -7.336 -22.172 1 90.38 51 ASP B N 1
ATOM 1498 C CA . ASP B 1 51 ? 8.492 -8.773 -22.266 1 90.38 51 ASP B CA 1
ATOM 1499 C C . ASP B 1 51 ? 9.375 -9.258 -21.109 1 90.38 51 ASP B C 1
ATOM 1501 O O . ASP B 1 51 ? 9.141 -10.336 -20.562 1 90.38 51 ASP B O 1
ATOM 1505 N N . ALA B 1 52 ? 10.32 -8.477 -20.812 1 89.69 52 ALA B N 1
ATOM 1506 C CA . ALA B 1 52 ? 11.227 -8.844 -19.734 1 89.69 52 ALA B CA 1
ATOM 1507 C C . ALA B 1 52 ? 10.477 -8.914 -18.406 1 89.69 52 ALA B C 1
ATOM 1509 O O . ALA B 1 52 ? 10.734 -9.797 -17.578 1 89.69 52 ALA B O 1
ATOM 1510 N N . THR B 1 53 ? 9.523 -8.023 -18.25 1 90 53 THR B N 1
ATOM 1511 C CA . THR B 1 53 ? 8.742 -7.984 -17.016 1 90 53 THR B CA 1
ATOM 1512 C C . THR B 1 53 ? 7.855 -9.219 -16.906 1 90 53 THR B C 1
ATOM 1514 O O . THR B 1 53 ? 7.793 -9.844 -15.844 1 90 53 THR B O 1
ATOM 1517 N N . PHE B 1 54 ? 7.297 -9.547 -18 1 92.19 54 PHE B N 1
ATOM 1518 C CA . PHE B 1 54 ? 6.453 -10.734 -17.984 1 92.19 54 PHE B CA 1
ATOM 1519 C C . PHE B 1 54 ? 7.285 -11.984 -17.75 1 92.19 54 PHE B C 1
ATOM 1521 O O . PHE B 1 54 ? 6.832 -12.922 -17.078 1 92.19 54 PHE B O 1
ATOM 1528 N N . ALA B 1 55 ? 8.469 -11.969 -18.188 1 88.19 55 ALA B N 1
ATOM 1529 C CA . ALA B 1 55 ? 9.328 -13.141 -18.109 1 88.19 55 ALA B CA 1
ATOM 1530 C C . ALA B 1 55 ? 9.938 -13.273 -16.703 1 88.19 55 ALA B C 1
ATOM 1532 O O . ALA B 1 55 ? 10.164 -14.383 -16.234 1 88.19 55 ALA B O 1
ATOM 1533 N N . ALA B 1 56 ? 10.164 -12.125 -16.109 1 88.19 56 ALA B N 1
ATOM 1534 C CA . ALA B 1 56 ? 10.891 -12.133 -14.836 1 88.19 56 ALA B CA 1
ATOM 1535 C C . ALA B 1 56 ? 10.508 -10.922 -13.984 1 88.19 56 ALA B C 1
ATOM 1537 O O . ALA B 1 56 ? 11.266 -9.953 -13.898 1 88.19 56 ALA B O 1
ATOM 1538 N N . MET B 1 57 ? 9.438 -11.023 -13.211 1 91.62 57 MET B N 1
ATOM 1539 C CA . MET B 1 57 ? 8.898 -9.883 -12.477 1 91.62 57 MET B CA 1
ATOM 1540 C C . MET B 1 57 ? 9.836 -9.461 -11.352 1 91.62 57 MET B C 1
ATOM 1542 O O . MET B 1 57 ? 9.883 -8.289 -10.977 1 91.62 57 MET B O 1
ATOM 1546 N N . ASP B 1 58 ? 10.586 -10.43 -10.805 1 90.38 58 ASP B N 1
ATOM 1547 C CA . ASP B 1 58 ? 11.414 -10.094 -9.641 1 90.38 58 ASP B CA 1
ATOM 1548 C C . ASP B 1 58 ? 12.781 -9.586 -10.078 1 90.38 58 ASP B C 1
ATOM 1550 O O . ASP B 1 58 ? 13.664 -9.375 -9.242 1 90.38 58 ASP B O 1
ATOM 1554 N N . THR B 1 59 ? 12.953 -9.312 -11.406 1 91.25 59 THR B N 1
ATOM 1555 C CA . THR B 1 59 ? 14.25 -8.844 -11.867 1 91.25 59 THR B CA 1
ATOM 1556 C C . THR B 1 59 ? 14.141 -7.445 -12.469 1 91.25 59 THR B C 1
ATOM 1558 O O . THR B 1 59 ? 15.156 -6.777 -12.688 1 91.25 59 THR B O 1
ATOM 1561 N N . THR B 1 60 ? 12.93 -7.023 -12.805 1 93.06 60 THR B N 1
ATOM 1562 C CA . THR B 1 60 ? 12.727 -5.684 -13.344 1 93.06 60 THR B CA 1
ATOM 1563 C C . THR B 1 60 ? 12.156 -4.75 -12.281 1 93.06 60 THR B C 1
ATOM 1565 O O . THR B 1 60 ? 11.398 -5.184 -11.406 1 93.06 60 THR B O 1
ATOM 1568 N N . GLY B 1 61 ? 12.531 -3.494 -12.398 1 93.56 61 GLY B N 1
ATOM 1569 C CA . GLY B 1 61 ? 12.039 -2.506 -11.453 1 93.56 61 GLY B CA 1
ATOM 1570 C C . GLY B 1 61 ? 10.523 -2.451 -11.383 1 93.56 61 GLY B C 1
ATOM 1571 O O . GLY B 1 61 ? 9.945 -2.49 -10.297 1 93.56 61 GLY B O 1
ATOM 1572 N N . VAL B 1 62 ? 9.938 -2.498 -12.555 1 94.12 62 VAL B N 1
ATOM 1573 C CA . VAL B 1 62 ? 8.492 -2.365 -12.633 1 94.12 62 VAL B CA 1
ATOM 1574 C C . VAL B 1 62 ? 7.824 -3.605 -12.047 1 94.12 62 VAL B C 1
ATOM 1576 O O . VAL B 1 62 ? 6.832 -3.498 -11.32 1 94.12 62 VAL B O 1
ATOM 1579 N N . GLY B 1 63 ? 8.367 -4.738 -12.406 1 95.94 63 GLY B N 1
ATOM 1580 C CA . GLY B 1 63 ? 7.82 -5.973 -11.875 1 95.94 63 GLY B CA 1
ATOM 1581 C C . GLY B 1 63 ? 7.953 -6.082 -10.367 1 95.94 63 GLY B C 1
ATOM 1582 O O . GLY B 1 63 ? 6.984 -6.406 -9.672 1 95.94 63 GLY B O 1
ATOM 1583 N N . LYS B 1 64 ? 9.117 -5.758 -9.852 1 96.88 64 LYS B N 1
ATOM 1584 C CA . LYS B 1 64 ? 9.367 -5.77 -8.406 1 96.88 64 LYS B CA 1
ATOM 1585 C C . LYS B 1 64 ? 8.438 -4.801 -7.684 1 96.88 64 LYS B C 1
ATOM 1587 O O . LYS B 1 64 ? 7.824 -5.16 -6.676 1 96.88 64 LYS B O 1
ATOM 1592 N N . ALA B 1 65 ? 8.336 -3.635 -8.25 1 96.38 65 ALA B N 1
ATOM 1593 C CA . ALA B 1 65 ? 7.5 -2.598 -7.648 1 96.38 65 ALA B CA 1
ATOM 1594 C C . ALA B 1 65 ? 6.039 -3.037 -7.578 1 96.38 65 ALA B C 1
ATOM 1596 O O . ALA B 1 65 ? 5.375 -2.834 -6.559 1 96.38 65 ALA B O 1
ATOM 1597 N N . HIS B 1 66 ? 5.559 -3.639 -8.641 1 95.94 66 HIS B N 1
ATOM 1598 C CA . HIS B 1 66 ? 4.168 -4.082 -8.625 1 95.94 66 HIS B CA 1
ATOM 1599 C C . HIS B 1 66 ? 3.951 -5.199 -7.609 1 95.94 66 HIS B C 1
ATOM 1601 O O . HIS B 1 66 ? 2.955 -5.195 -6.883 1 95.94 66 HIS B O 1
ATOM 1607 N N . GLY B 1 67 ? 4.863 -6.121 -7.598 1 96.56 67 GLY B N 1
ATOM 1608 C CA . GLY B 1 67 ? 4.77 -7.18 -6.605 1 96.56 67 GLY B CA 1
ATOM 1609 C C . GLY B 1 67 ? 4.73 -6.656 -5.18 1 96.56 67 GLY B C 1
ATOM 1610 O O . GLY B 1 67 ? 3.85 -7.027 -4.402 1 96.56 67 GLY B O 1
ATOM 1611 N N . VAL B 1 68 ? 5.602 -5.758 -4.84 1 97.56 68 VAL B N 1
ATOM 1612 C CA . VAL B 1 68 ? 5.676 -5.172 -3.506 1 97.56 68 VAL B CA 1
ATOM 1613 C C . VAL B 1 68 ? 4.41 -4.367 -3.225 1 97.56 68 VAL B C 1
ATOM 1615 O O . VAL B 1 68 ? 3.863 -4.426 -2.121 1 97.56 68 VAL B O 1
ATOM 1618 N N . ALA B 1 69 ? 3.9 -3.648 -4.227 1 96.69 69 ALA B N 1
ATOM 1619 C CA . ALA B 1 69 ? 2.691 -2.85 -4.039 1 96.69 69 ALA B CA 1
ATOM 1620 C C . ALA B 1 69 ? 1.492 -3.736 -3.719 1 96.69 69 ALA B C 1
ATOM 1622 O O . ALA B 1 69 ? 0.681 -3.402 -2.852 1 96.69 69 ALA B O 1
ATOM 1623 N N . VAL B 1 70 ? 1.354 -4.852 -4.398 1 96.56 70 VAL B N 1
ATOM 1624 C CA . VAL B 1 70 ? 0.239 -5.766 -4.176 1 96.56 70 VAL B CA 1
ATOM 1625 C C . VAL B 1 70 ? 0.297 -6.312 -2.75 1 96.56 70 VAL B C 1
ATOM 1627 O O . VAL B 1 70 ? -0.695 -6.262 -2.02 1 96.56 70 VAL B O 1
ATOM 1630 N N . PHE B 1 71 ? 1.426 -6.758 -2.32 1 97.38 71 PHE B N 1
ATOM 1631 C CA . PHE B 1 71 ? 1.534 -7.359 -0.999 1 97.38 71 PHE B CA 1
ATOM 1632 C C . PHE B 1 71 ? 1.467 -6.297 0.09 1 97.38 71 PHE B C 1
ATOM 1634 O O . PHE B 1 71 ? 0.957 -6.551 1.184 1 97.38 71 PHE B O 1
ATOM 1641 N N . SER B 1 72 ? 1.959 -5.102 -0.231 1 96.94 72 SER B N 1
ATOM 1642 C CA . SER B 1 72 ? 1.771 -3.998 0.707 1 96.94 72 SER B CA 1
ATOM 1643 C C . SER B 1 72 ? 0.292 -3.668 0.881 1 96.94 72 SER B C 1
ATOM 1645 O O . SER B 1 72 ? -0.151 -3.348 1.986 1 96.94 72 SER B O 1
ATOM 1647 N N . GLY B 1 73 ? -0.456 -3.711 -0.187 1 96.19 73 GLY B N 1
ATOM 1648 C CA . GLY B 1 73 ? -1.897 -3.541 -0.094 1 96.19 73 GLY B CA 1
ATOM 1649 C C . GLY B 1 73 ? -2.564 -4.586 0.781 1 96.19 73 GLY B C 1
ATOM 1650 O O . GLY B 1 73 ? -3.389 -4.254 1.637 1 96.19 73 GLY B O 1
ATOM 1651 N N . LEU B 1 74 ? -2.178 -5.797 0.615 1 96.25 74 LEU B N 1
ATOM 1652 C CA . LEU B 1 74 ? -2.691 -6.867 1.464 1 96.25 74 LEU B CA 1
ATOM 1653 C C . LEU B 1 74 ? -2.285 -6.652 2.918 1 96.25 74 LEU B C 1
ATOM 1655 O O . LEU B 1 74 ? -3.1 -6.824 3.826 1 96.25 74 LEU B O 1
ATOM 1659 N N . GLY B 1 75 ? -1.062 -6.273 3.104 1 96.19 75 GLY B N 1
ATOM 1660 C CA . GLY B 1 75 ? -0.562 -5.996 4.441 1 96.19 75 GLY B CA 1
ATOM 1661 C C . GLY B 1 75 ? -1.315 -4.879 5.137 1 96.19 75 GLY B C 1
ATOM 1662 O O . GLY B 1 75 ? -1.57 -4.953 6.34 1 96.19 75 GLY B O 1
ATOM 1663 N N . SER B 1 76 ? -1.617 -3.85 4.363 1 96.62 76 SER B N 1
ATOM 1664 C CA . SER B 1 76 ? -2.361 -2.734 4.945 1 96.62 76 SER B CA 1
ATOM 1665 C C . SER B 1 76 ? -3.713 -3.193 5.48 1 96.62 76 SER B C 1
ATOM 1667 O O . SER B 1 76 ? -4.148 -2.742 6.543 1 96.62 76 SER B O 1
ATOM 1669 N N . MET B 1 77 ? -4.336 -4.129 4.805 1 96.19 77 MET B N 1
ATOM 1670 C CA . MET B 1 77 ? -5.621 -4.66 5.254 1 96.19 77 MET B CA 1
ATOM 1671 C C . MET B 1 77 ? -5.441 -5.539 6.488 1 96.19 77 MET B C 1
ATOM 1673 O O . MET B 1 77 ? -6.207 -5.43 7.449 1 96.19 77 MET B O 1
ATOM 1677 N N . ILE B 1 78 ? -4.434 -6.297 6.457 1 96.75 78 ILE B N 1
ATOM 1678 C CA . ILE B 1 78 ? -4.207 -7.234 7.551 1 96.75 78 ILE B CA 1
ATOM 1679 C C . ILE B 1 78 ? -3.826 -6.469 8.812 1 96.75 78 ILE B C 1
ATOM 1681 O O . ILE B 1 78 ? -4.289 -6.801 9.914 1 96.75 78 ILE B O 1
ATOM 1685 N N . CYS B 1 79 ? -3.004 -5.414 8.727 1 95.12 79 CYS B N 1
ATOM 1686 C CA . CYS B 1 79 ? -2.58 -4.656 9.898 1 95.12 79 CYS B CA 1
ATOM 1687 C C . CYS B 1 79 ? -3.736 -3.842 10.469 1 95.12 79 CYS B C 1
ATOM 1689 O O . CYS B 1 79 ? -3.666 -3.369 11.609 1 95.12 79 CYS B O 1
ATOM 1691 N N . SER B 1 80 ? -4.781 -3.652 9.68 1 96.12 80 SER B N 1
ATOM 1692 C CA . SER B 1 80 ? -5.949 -2.9 10.125 1 96.12 80 SER B CA 1
ATOM 1693 C C . SER B 1 80 ? -7.16 -3.811 10.289 1 96.12 80 SER B C 1
ATOM 1695 O O . SER B 1 80 ? -8.297 -3.34 10.312 1 96.12 80 SER B O 1
ATOM 1697 N N . ILE B 1 81 ? -6.93 -5.082 10.383 1 96.31 81 ILE B N 1
ATOM 1698 C CA . ILE B 1 81 ? -7.953 -6.102 10.188 1 96.31 81 ILE B CA 1
ATOM 1699 C C . ILE B 1 81 ? -9 -5.992 11.297 1 96.31 81 ILE B C 1
ATOM 1701 O O . ILE B 1 81 ? -10.133 -6.457 11.141 1 96.31 81 ILE B O 1
ATOM 1705 N N . ASP B 1 82 ? -8.688 -5.332 12.422 1 95.5 82 ASP B N 1
ATOM 1706 C CA . ASP B 1 82 ? -9.617 -5.215 13.547 1 95.5 82 ASP B CA 1
ATOM 1707 C C . ASP B 1 82 ? -10.469 -3.955 13.422 1 95.5 82 ASP B C 1
ATOM 1709 O O . ASP B 1 82 ? -11.352 -3.709 14.242 1 95.5 82 ASP B O 1
ATOM 1713 N N . ASP B 1 83 ? -10.281 -3.164 12.445 1 95.81 83 ASP B N 1
ATOM 1714 C CA . ASP B 1 83 ? -11.094 -1.992 12.125 1 95.81 83 ASP B CA 1
ATOM 1715 C C . ASP B 1 83 ? -11.859 -2.189 10.82 1 95.81 83 ASP B C 1
ATOM 1717 O O . ASP B 1 83 ? -11.375 -1.836 9.75 1 95.81 83 ASP B O 1
ATOM 1721 N N . ASP B 1 84 ? -13.094 -2.625 10.969 1 93.62 84 ASP B N 1
ATOM 1722 C CA . ASP B 1 84 ? -13.898 -3.027 9.82 1 93.62 84 ASP B CA 1
ATOM 1723 C C . ASP B 1 84 ? -14.117 -1.853 8.867 1 93.62 84 ASP B C 1
ATOM 1725 O O . ASP B 1 84 ? -14.125 -2.027 7.648 1 93.62 84 ASP B O 1
ATOM 1729 N N . ASP B 1 85 ? -14.281 -0.688 9.414 1 94.44 85 ASP B N 1
ATOM 1730 C CA . ASP B 1 85 ? -14.5 0.495 8.586 1 94.44 85 ASP B CA 1
ATOM 1731 C C . ASP B 1 85 ? -13.273 0.812 7.742 1 94.44 85 ASP B C 1
ATOM 1733 O O . ASP B 1 85 ? -13.391 1.174 6.57 1 94.44 85 ASP B O 1
ATOM 1737 N N . CYS B 1 86 ? -12.141 0.665 8.32 1 95.62 86 CYS B N 1
ATOM 1738 C CA . CYS B 1 86 ? -10.898 0.903 7.594 1 95.62 86 CYS B CA 1
ATOM 1739 C C . CYS B 1 86 ? -10.695 -0.138 6.5 1 95.62 86 CYS B C 1
ATOM 1741 O O . CYS B 1 86 ? -10.375 0.207 5.363 1 95.62 86 CYS B O 1
ATOM 1743 N N . VAL B 1 87 ? -10.922 -1.401 6.859 1 96.06 87 VAL B N 1
ATOM 1744 C CA . VAL B 1 87 ? -10.727 -2.486 5.906 1 96.06 87 VAL B CA 1
ATOM 1745 C C . VAL B 1 87 ? -11.68 -2.309 4.723 1 96.06 87 VAL B C 1
ATOM 1747 O O . VAL B 1 87 ? -11.281 -2.473 3.566 1 96.06 87 VAL B O 1
ATOM 1750 N N . ASP B 1 88 ? -12.883 -1.923 4.992 1 93.94 88 ASP B N 1
ATOM 1751 C CA . ASP B 1 88 ? -13.852 -1.674 3.928 1 93.94 88 ASP B CA 1
ATOM 1752 C C . ASP B 1 88 ? -13.391 -0.533 3.023 1 93.94 88 ASP B C 1
ATOM 1754 O O . ASP B 1 88 ? -13.531 -0.608 1.8 1 93.94 88 ASP B O 1
ATOM 1758 N N . GLY B 1 89 ? -12.922 0.506 3.611 1 93.75 89 GLY B N 1
ATOM 1759 C CA . GLY B 1 89 ? -12.391 1.615 2.836 1 93.75 89 GLY B CA 1
ATOM 1760 C C . GLY B 1 89 ? -11.227 1.22 1.95 1 93.75 89 GLY B C 1
ATOM 1761 O O . GLY B 1 89 ? -11.141 1.646 0.796 1 93.75 89 GLY B O 1
ATOM 1762 N N . LEU B 1 90 ? -10.297 0.417 2.5 1 96.31 90 LEU B N 1
ATOM 1763 C CA . LEU B 1 90 ? -9.156 -0.058 1.728 1 96.31 90 LEU B CA 1
ATOM 1764 C C . LEU B 1 90 ? -9.617 -0.933 0.564 1 96.31 90 LEU B C 1
ATOM 1766 O O . LEU B 1 90 ? -9.102 -0.809 -0.55 1 96.31 90 LEU B O 1
ATOM 1770 N N . ALA B 1 91 ? -10.57 -1.791 0.855 1 94.81 91 ALA B N 1
ATOM 1771 C CA . ALA B 1 91 ? -11.102 -2.67 -0.184 1 94.81 91 ALA B CA 1
ATOM 1772 C C . ALA B 1 91 ? -11.758 -1.865 -1.301 1 94.81 91 ALA B C 1
ATOM 1774 O O . ALA B 1 91 ? -11.547 -2.146 -2.482 1 94.81 91 ALA B O 1
ATOM 1775 N N . LYS B 1 92 ? -12.523 -0.883 -0.975 1 92.75 92 LYS B N 1
ATOM 1776 C CA . LYS B 1 92 ? -13.195 -0.034 -1.957 1 92.75 92 LYS B CA 1
ATOM 1777 C C . LYS B 1 92 ? -12.18 0.751 -2.785 1 92.75 92 LYS B C 1
ATOM 1779 O O . LYS B 1 92 ? -12.352 0.901 -3.998 1 92.75 92 LYS B O 1
ATOM 1784 N N . LYS B 1 93 ? -11.18 1.243 -2.139 1 92.5 93 LYS B N 1
ATOM 1785 C CA . LYS B 1 93 ? -10.117 1.96 -2.842 1 92.5 93 LYS B CA 1
ATOM 1786 C C . LYS B 1 93 ? -9.414 1.055 -3.848 1 92.5 93 LYS B C 1
ATOM 1788 O O . LYS B 1 93 ? -9.156 1.462 -4.98 1 92.5 93 LYS B O 1
ATOM 1793 N N . LEU B 1 94 ? -9.094 -0.121 -3.402 1 94.19 94 LEU B N 1
ATOM 1794 C CA . LEU B 1 94 ? -8.477 -1.098 -4.293 1 94.19 94 LEU B CA 1
ATOM 1795 C C . LEU B 1 94 ? -9.383 -1.394 -5.484 1 94.19 94 LEU B C 1
ATOM 1797 O O . LEU B 1 94 ? -8.914 -1.432 -6.625 1 94.19 94 LEU B O 1
ATOM 1801 N N . SER B 1 95 ? -10.609 -1.589 -5.203 1 93.94 95 SER B N 1
ATOM 1802 C CA . SER B 1 95 ? -11.578 -1.862 -6.258 1 93.94 95 SER B CA 1
ATOM 1803 C C . SER B 1 95 ? -11.633 -0.725 -7.273 1 93.94 95 SER B C 1
ATOM 1805 O O . SER B 1 95 ? -11.523 -0.957 -8.477 1 93.94 95 SER B O 1
ATOM 1807 N N . ARG B 1 96 ? -11.758 0.479 -6.793 1 90.94 96 ARG B N 1
ATOM 1808 C CA . ARG B 1 96 ? -11.836 1.651 -7.656 1 90.94 96 ARG B CA 1
ATOM 1809 C C . ARG B 1 96 ? -10.602 1.762 -8.547 1 90.94 96 ARG B C 1
ATOM 1811 O O . ARG B 1 96 ? -10.711 2.01 -9.75 1 90.94 96 ARG B O 1
ATOM 1818 N N . ASN B 1 97 ? -9.461 1.555 -7.992 1 90.69 97 ASN B N 1
ATOM 1819 C CA . ASN B 1 97 ? -8.211 1.649 -8.742 1 90.69 97 ASN B CA 1
ATOM 1820 C C . ASN B 1 97 ? -8.148 0.6 -9.852 1 90.69 97 ASN B C 1
ATOM 1822 O O . ASN B 1 97 ? -7.715 0.896 -10.969 1 90.69 97 ASN B O 1
ATOM 1826 N N . HIS B 1 98 ? -8.562 -0.605 -9.594 1 94.25 98 HIS B N 1
ATOM 1827 C CA . HIS B 1 98 ? -8.461 -1.688 -10.562 1 94.25 98 HIS B CA 1
ATOM 1828 C C . HIS B 1 98 ? -9.555 -1.592 -11.617 1 94.25 98 HIS B C 1
ATOM 1830 O O . HIS B 1 98 ? -9.328 -1.896 -12.78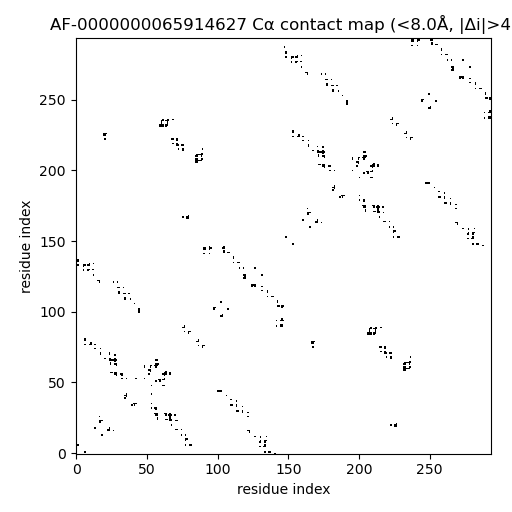9 1 94.25 98 HIS B O 1
ATOM 1836 N N . LEU B 1 99 ? -10.695 -1.08 -11.188 1 93 99 LEU B N 1
ATOM 1837 C CA . LEU B 1 99 ? -11.75 -0.856 -12.172 1 93 99 LEU B CA 1
ATOM 1838 C C . LEU B 1 99 ? -11.336 0.22 -13.172 1 93 99 LEU B C 1
ATOM 1840 O O . LEU B 1 99 ? -11.617 0.104 -14.367 1 93 99 LEU B O 1
ATOM 1844 N N . ALA B 1 100 ? -10.727 1.177 -12.711 1 88.88 100 ALA B N 1
ATOM 1845 C CA . ALA B 1 100 ? -10.258 2.264 -13.562 1 88.88 100 ALA B CA 1
ATOM 1846 C C . ALA B 1 100 ? -9.258 1.753 -14.602 1 88.88 100 ALA B C 1
ATOM 1848 O O . ALA B 1 100 ? -9.078 2.369 -15.656 1 88.88 100 ALA B O 1
ATOM 1849 N N . ARG B 1 101 ? -8.641 0.578 -14.328 1 90.88 101 ARG B N 1
ATOM 1850 C CA . ARG B 1 101 ? -7.668 -0.013 -15.242 1 90.88 101 ARG B CA 1
ATOM 1851 C C . ARG B 1 101 ? -8.305 -1.121 -16.078 1 90.88 101 ARG B C 1
ATOM 1853 O O . ARG B 1 101 ? -7.617 -1.816 -16.828 1 90.88 101 ARG B O 1
ATOM 1860 N N . GLY B 1 102 ? -9.547 -1.33 -15.836 1 93.31 102 GLY B N 1
ATOM 1861 C CA . GLY B 1 102 ? -10.273 -2.301 -16.641 1 93.31 102 GLY B CA 1
ATOM 1862 C C . GLY B 1 102 ? -10.195 -3.711 -16.078 1 93.31 102 GLY B C 1
ATOM 1863 O O . GLY B 1 102 ? -10.531 -4.676 -16.766 1 93.31 102 GLY B O 1
ATOM 1864 N N . VAL B 1 103 ? -9.734 -3.809 -14.891 1 95.31 103 VAL B N 1
ATOM 1865 C CA . VAL B 1 103 ? -9.672 -5.117 -14.25 1 95.31 103 VAL B CA 1
ATOM 1866 C C . VAL B 1 103 ? -11.016 -5.434 -13.594 1 95.31 103 VAL B C 1
ATOM 1868 O O . VAL B 1 103 ? -11.43 -4.75 -12.648 1 95.31 103 VAL B O 1
ATOM 1871 N N . SER B 1 104 ? -11.664 -6.488 -14.016 1 94.62 104 SER B N 1
ATOM 1872 C CA . SER B 1 104 ? -13.008 -6.836 -13.562 1 94.62 104 SER B CA 1
ATOM 1873 C C . SER B 1 104 ? -12.969 -7.848 -12.422 1 94.62 104 SER B C 1
ATOM 1875 O O . SER B 1 104 ? -11.898 -8.367 -12.086 1 94.62 104 SER B O 1
ATOM 1877 N N . ALA B 1 105 ? -14.195 -8.078 -11.836 1 92.88 105 ALA B N 1
ATOM 1878 C CA . ALA B 1 105 ? -14.305 -9.117 -10.82 1 92.88 105 ALA B CA 1
ATOM 1879 C C . ALA B 1 105 ? -13.93 -10.484 -11.383 1 92.88 105 ALA B C 1
ATOM 1881 O O . ALA B 1 105 ? -13.359 -11.32 -10.672 1 92.88 105 ALA B O 1
ATOM 1882 N N . ALA B 1 106 ? -14.242 -10.68 -12.68 1 93.62 106 ALA B N 1
ATOM 1883 C CA . ALA B 1 106 ? -13.891 -11.93 -13.336 1 93.62 106 ALA B CA 1
ATOM 1884 C C . ALA B 1 106 ? -12.375 -12.117 -13.414 1 93.62 106 ALA B C 1
ATOM 1886 O O . ALA B 1 106 ? -11.875 -13.227 -13.258 1 93.62 106 ALA B O 1
ATOM 1887 N N . ASP B 1 107 ? -11.688 -11.031 -13.617 1 95 107 ASP B N 1
ATOM 1888 C CA . ASP B 1 107 ? -10.227 -11.094 -13.633 1 95 107 ASP B CA 1
ATOM 1889 C C . ASP B 1 107 ? -9.672 -11.477 -12.266 1 95 107 ASP B C 1
ATOM 1891 O O . ASP B 1 107 ? -8.719 -12.25 -12.172 1 95 107 ASP B O 1
ATOM 1895 N N . PHE B 1 108 ? -10.273 -10.992 -11.234 1 94.62 108 PHE B N 1
ATOM 1896 C CA . PHE B 1 108 ? -9.82 -11.328 -9.891 1 94.62 108 PHE B CA 1
ATOM 1897 C C . PHE B 1 108 ? -10.109 -12.789 -9.562 1 94.62 108 PHE B C 1
ATOM 1899 O O . PHE B 1 108 ? -9.352 -13.43 -8.828 1 94.62 108 PHE B O 1
ATOM 1906 N N . LYS B 1 109 ? -11.172 -13.305 -10.109 1 94.94 109 LYS B N 1
ATOM 1907 C CA . LYS B 1 109 ? -11.477 -14.719 -9.906 1 94.94 109 LYS B CA 1
ATOM 1908 C C . LYS B 1 109 ? -10.398 -15.609 -10.523 1 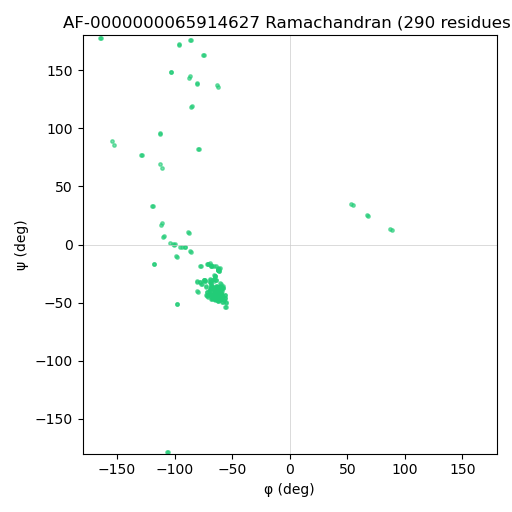94.94 109 LYS B C 1
ATOM 1910 O O . LYS B 1 109 ? -10.109 -16.688 -10.008 1 94.94 109 LYS B O 1
ATOM 1915 N N . LEU B 1 110 ? -9.781 -15.117 -11.602 1 96.44 110 LEU B N 1
ATOM 1916 C CA . LEU B 1 110 ? -8.656 -15.852 -12.18 1 96.44 110 LEU B CA 1
ATOM 1917 C C . LEU B 1 110 ? -7.473 -15.859 -11.219 1 96.44 110 LEU B C 1
ATOM 1919 O O . LEU B 1 110 ? -6.781 -16.875 -11.094 1 96.44 110 LEU B O 1
ATOM 1923 N N . LEU B 1 111 ? -7.242 -14.789 -10.508 1 96.12 111 LEU B N 1
ATOM 1924 C CA . LEU B 1 111 ? -6.207 -14.742 -9.484 1 96.12 111 LEU B CA 1
ATOM 1925 C C . LEU B 1 111 ? -6.531 -15.695 -8.344 1 96.12 111 LEU B C 1
ATOM 1927 O O . LEU B 1 111 ? -5.645 -16.391 -7.844 1 96.12 111 LEU B O 1
ATOM 1931 N N . GLU B 1 112 ? -7.793 -15.664 -7.977 1 95.19 112 GLU B N 1
ATOM 1932 C CA . GLU B 1 112 ? -8.242 -16.562 -6.91 1 95.19 112 GLU B CA 1
ATOM 1933 C C . GLU B 1 112 ? -7.984 -18.016 -7.27 1 95.19 112 GLU B C 1
ATOM 1935 O O . GLU B 1 112 ? -7.621 -18.828 -6.41 1 95.19 112 GLU B O 1
ATOM 1940 N N . ALA B 1 113 ? -8.141 -18.344 -8.508 1 96.12 113 ALA B N 1
ATOM 1941 C CA . ALA B 1 113 ? -8 -19.719 -8.969 1 96.12 113 ALA B CA 1
ATOM 1942 C C . ALA B 1 113 ? -6.566 -20.219 -8.789 1 96.12 113 ALA B C 1
ATOM 1944 O O . ALA B 1 113 ? -6.34 -21.406 -8.578 1 96.12 113 ALA B O 1
ATOM 1945 N N . VAL B 1 114 ? -5.605 -19.297 -8.812 1 97 114 VAL B N 1
ATOM 1946 C CA . VAL B 1 114 ? -4.215 -19.719 -8.711 1 97 114 VAL B CA 1
ATOM 1947 C C . VAL B 1 114 ? -3.703 -19.484 -7.293 1 97 114 VAL B C 1
ATOM 1949 O O . VAL B 1 114 ? -2.572 -19.844 -6.961 1 97 114 VAL B O 1
ATOM 1952 N N . PHE B 1 115 ? -4.492 -18.984 -6.395 1 96.62 115 PHE B N 1
ATOM 1953 C CA . PHE B 1 115 ? -4.043 -18.469 -5.105 1 96.62 115 PHE B CA 1
ATOM 1954 C C . PHE B 1 115 ? -3.643 -19.609 -4.176 1 96.62 115 PHE B C 1
ATOM 1956 O O . PHE B 1 115 ? -2.686 -19.484 -3.41 1 96.62 115 PHE B O 1
ATOM 1963 N N . LYS B 1 116 ? -4.363 -20.688 -4.289 1 94 116 LYS B N 1
ATOM 1964 C CA . LYS B 1 116 ? -4.023 -21.828 -3.445 1 94 116 LYS B CA 1
ATOM 1965 C C . LYS B 1 116 ? -2.645 -22.391 -3.799 1 94 116 LYS B C 1
ATOM 1967 O O . LYS B 1 116 ? -1.848 -22.703 -2.91 1 94 116 LYS B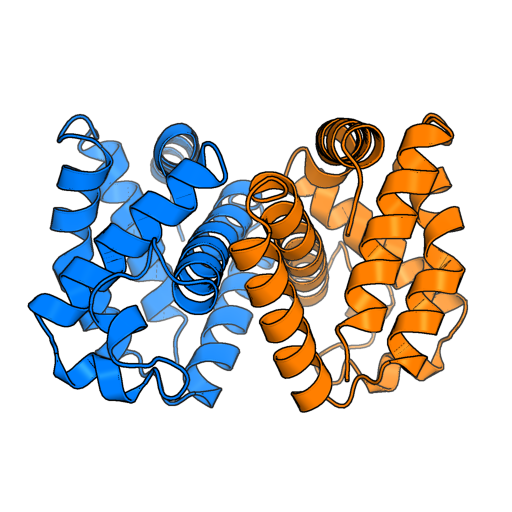 O 1
ATOM 1972 N N . GLU B 1 117 ? -2.432 -22.562 -5.062 1 96.31 117 GLU B N 1
ATOM 1973 C CA . GLU B 1 117 ? -1.118 -23.016 -5.5 1 96.31 117 GLU B CA 1
ATOM 1974 C C . GLU B 1 117 ? -0.024 -22.031 -5.078 1 96.31 117 GLU B C 1
ATOM 1976 O O . GLU B 1 117 ? 1.047 -22.453 -4.629 1 96.31 117 GLU B O 1
ATOM 1981 N N . PHE B 1 118 ? -0.274 -20.781 -5.211 1 98 118 PHE B N 1
ATOM 1982 C CA . PHE B 1 118 ? 0.655 -19.75 -4.754 1 98 118 PHE B CA 1
ATOM 1983 C C . PHE B 1 118 ? 0.987 -19.938 -3.277 1 98 118 PHE B C 1
ATOM 1985 O O . PHE B 1 118 ? 2.158 -19.938 -2.895 1 98 118 PHE B O 1
ATOM 1992 N N . LEU B 1 119 ? -0.044 -20.078 -2.43 1 96.94 119 LEU B N 1
ATOM 1993 C CA . LEU B 1 119 ? 0.174 -20.203 -0.992 1 96.94 119 LEU B CA 1
ATOM 1994 C C . LEU B 1 119 ? 1.035 -21.422 -0.673 1 96.94 119 LEU B C 1
ATOM 1996 O O . LEU B 1 119 ? 1.936 -21.344 0.167 1 96.94 119 LEU B O 1
ATOM 2000 N N . ASP B 1 120 ? 0.735 -22.484 -1.382 1 96.44 120 ASP B N 1
ATOM 2001 C CA . ASP B 1 120 ? 1.515 -23.703 -1.182 1 96.44 120 ASP B CA 1
ATOM 2002 C C . ASP B 1 120 ? 2.984 -23.469 -1.531 1 96.44 120 ASP B C 1
ATOM 2004 O O . ASP B 1 120 ? 3.873 -23.812 -0.745 1 96.44 120 ASP B O 1
ATOM 2008 N N . GLU B 1 121 ? 3.252 -22.859 -2.596 1 97.12 121 GLU B N 1
ATOM 2009 C CA . GLU B 1 121 ? 4.625 -22.641 -3.047 1 97.12 121 GLU B CA 1
ATOM 2010 C C . GLU B 1 121 ? 5.332 -21.594 -2.178 1 97.12 121 GLU B C 1
ATOM 2012 O O . GLU B 1 121 ? 6.484 -21.797 -1.786 1 97.12 121 GLU B O 1
ATOM 2017 N N . ALA B 1 122 ? 4.621 -20.5 -1.866 1 96.88 122 ALA B N 1
ATOM 2018 C CA . ALA B 1 122 ? 5.215 -19.391 -1.113 1 96.88 122 ALA B CA 1
ATOM 2019 C C . ALA B 1 122 ? 5.594 -19.828 0.298 1 96.88 122 ALA B C 1
ATOM 2021 O O . ALA B 1 122 ? 6.516 -19.281 0.9 1 96.88 122 ALA B O 1
ATOM 2022 N N . THR B 1 123 ? 4.883 -20.859 0.832 1 96.69 123 THR B N 1
ATOM 2023 C CA . THR B 1 123 ? 5.109 -21.266 2.211 1 96.69 123 THR B CA 1
ATOM 2024 C C . THR B 1 123 ? 5.801 -22.625 2.262 1 96.69 123 THR B C 1
ATOM 2026 O O . THR B 1 123 ? 5.961 -23.203 3.336 1 96.69 123 THR B O 1
ATOM 2029 N N . GLN B 1 124 ? 6.199 -23.141 1.106 1 95.81 124 GLN B N 1
ATOM 2030 C CA . GLN B 1 124 ? 6.809 -24.453 0.995 1 95.81 124 GLN B CA 1
ATOM 2031 C C . GLN B 1 124 ? 5.914 -25.531 1.614 1 95.81 124 GLN B C 1
ATOM 2033 O O . GLN B 1 124 ? 6.395 -26.406 2.334 1 95.81 124 GLN B O 1
ATOM 2038 N N . ARG B 1 125 ? 4.613 -25.312 1.481 1 95.12 125 ARG B N 1
ATOM 2039 C CA . ARG B 1 125 ? 3.559 -26.234 1.888 1 95.12 125 ARG B CA 1
ATOM 2040 C C . ARG B 1 125 ? 3.498 -26.359 3.406 1 95.12 125 ARG B C 1
ATOM 2042 O O . ARG B 1 125 ? 3.025 -27.375 3.932 1 95.12 125 ARG B O 1
ATOM 2049 N N . LYS B 1 126 ? 3.947 -25.375 4.094 1 95.38 126 LYS B N 1
ATOM 2050 C CA . LYS B 1 126 ? 3.945 -25.391 5.551 1 95.38 126 LYS B CA 1
ATOM 2051 C C . LYS B 1 126 ? 2.748 -24.641 6.113 1 95.38 126 LYS B C 1
ATOM 2053 O O . LYS B 1 126 ? 2.49 -24.672 7.316 1 95.38 126 LYS B O 1
ATOM 2058 N N . ALA B 1 127 ? 2.049 -23.922 5.211 1 94.25 127 ALA B N 1
ATOM 2059 C CA . ALA B 1 127 ? 0.875 -23.203 5.688 1 94.25 127 ALA B CA 1
ATOM 2060 C C . ALA B 1 127 ? -0.175 -24.156 6.242 1 94.25 127 ALA B C 1
ATOM 2062 O O . ALA B 1 127 ? -0.446 -25.203 5.645 1 94.25 127 ALA B O 1
ATOM 2063 N N . THR B 1 128 ? -0.742 -23.844 7.352 1 95.94 128 THR B N 1
ATOM 2064 C CA . THR B 1 128 ? -1.809 -24.656 7.941 1 95.94 128 THR B CA 1
ATOM 2065 C C . THR B 1 128 ? -3.115 -24.453 7.18 1 95.94 128 THR B C 1
ATOM 2067 O O . THR B 1 128 ? -3.26 -23.5 6.414 1 95.94 128 THR B O 1
ATOM 2070 N N . ASP B 1 129 ? -4.012 -25.359 7.391 1 95.56 129 ASP B N 1
ATOM 2071 C CA . ASP B 1 129 ? -5.328 -25.219 6.777 1 95.56 129 ASP B CA 1
ATOM 2072 C C . ASP B 1 129 ? -6.004 -23.922 7.211 1 95.56 129 ASP B C 1
ATOM 2074 O O . ASP B 1 129 ? -6.688 -23.281 6.418 1 95.56 129 ASP B O 1
ATOM 2078 N N . ALA B 1 130 ? -5.836 -23.594 8.492 1 95.44 130 ALA B N 1
ATOM 2079 C CA . ALA B 1 130 ? -6.414 -22.359 9.016 1 95.44 130 ALA B CA 1
ATOM 2080 C C . ALA B 1 130 ? -5.859 -21.141 8.289 1 95.44 130 ALA B C 1
ATOM 2082 O O . ALA B 1 130 ? -6.605 -20.219 7.965 1 95.44 130 ALA B O 1
ATOM 2083 N N . GLN B 1 131 ? -4.602 -21.188 8.023 1 95.69 131 GLN B N 1
ATOM 2084 C CA . GLN B 1 131 ? -3.969 -20.078 7.309 1 95.69 131 GLN B CA 1
ATOM 2085 C C . GLN B 1 131 ? -4.461 -20 5.867 1 95.69 131 GLN B C 1
ATOM 2087 O O . GLN B 1 131 ? -4.793 -18.906 5.379 1 95.69 131 GLN B O 1
ATOM 2092 N N . LYS B 1 132 ? -4.484 -21.125 5.23 1 95.75 132 LYS B N 1
ATOM 2093 C CA . LYS B 1 132 ? -4.953 -21.172 3.85 1 95.75 132 LYS B CA 1
ATOM 2094 C C . LYS B 1 132 ? -6.398 -20.688 3.744 1 95.75 132 LYS B C 1
ATOM 2096 O O . LYS B 1 132 ? -6.734 -19.922 2.836 1 95.75 132 LYS B O 1
ATOM 2101 N N . ASP B 1 133 ? -7.168 -21.094 4.633 1 95.62 133 ASP B N 1
ATOM 2102 C CA . ASP B 1 133 ? -8.57 -20.688 4.664 1 95.62 133 ASP B CA 1
ATOM 2103 C C . ASP B 1 133 ? -8.695 -19.188 4.891 1 95.62 133 ASP B C 1
ATOM 2105 O O . ASP B 1 133 ? -9.516 -18.516 4.254 1 95.62 133 ASP B O 1
ATOM 2109 N N . ALA B 1 134 ? -7.965 -18.688 5.809 1 96.25 134 ALA B N 1
ATOM 2110 C CA . ALA B 1 134 ? -8.016 -17.266 6.141 1 96.25 134 ALA B CA 1
ATOM 2111 C C . ALA B 1 134 ? -7.559 -16.422 4.965 1 96.25 134 ALA B C 1
ATOM 2113 O O . ALA B 1 134 ? -8.195 -15.414 4.633 1 96.25 134 ALA B O 1
ATOM 2114 N N . ASP B 1 135 ? -6.477 -16.844 4.352 1 95.38 135 ASP B N 1
ATOM 2115 C CA . ASP B 1 135 ? -5.965 -16.109 3.197 1 95.38 135 ASP B CA 1
ATOM 2116 C C . ASP B 1 135 ? -6.965 -16.125 2.045 1 95.38 135 ASP B C 1
ATOM 2118 O O . ASP B 1 135 ? -7.188 -15.109 1.39 1 95.38 135 ASP B O 1
ATOM 2122 N N . GLY B 1 136 ? -7.523 -17.297 1.851 1 94.06 136 GLY B N 1
ATOM 2123 C CA . GLY B 1 136 ? -8.562 -17.406 0.838 1 94.06 136 GLY B CA 1
ATOM 2124 C C . GLY B 1 136 ? -9.781 -16.547 1.133 1 94.06 136 GLY B C 1
ATOM 2125 O O . GLY B 1 136 ? -10.344 -15.93 0.226 1 94.06 136 GLY B O 1
ATOM 2126 N N . ALA B 1 137 ? -10.164 -16.5 2.346 1 94.38 137 ALA B N 1
ATOM 2127 C CA . ALA B 1 137 ? -11.32 -15.703 2.76 1 94.38 137 ALA B CA 1
ATOM 2128 C C . ALA B 1 137 ? -11.07 -14.211 2.545 1 94.38 137 ALA B C 1
ATOM 2130 O O . ALA B 1 137 ? -11.977 -13.469 2.18 1 94.38 137 ALA B O 1
ATOM 2131 N N . LEU B 1 138 ? -9.867 -13.805 2.814 1 94.19 138 LEU B N 1
ATOM 2132 C CA . LEU B 1 138 ? -9.523 -12.414 2.561 1 94.19 138 LEU B CA 1
ATOM 2133 C C . LEU B 1 138 ? -9.672 -12.078 1.081 1 94.19 138 LEU B C 1
ATOM 2135 O O . LEU B 1 138 ? -10.281 -11.062 0.731 1 94.19 138 LEU B O 1
ATOM 2139 N N . LEU B 1 139 ? -9.148 -12.906 0.224 1 94 139 LEU B N 1
ATOM 2140 C CA . LEU B 1 139 ? -9.25 -12.68 -1.213 1 94 139 LEU B CA 1
ATOM 2141 C C . LEU B 1 139 ? -10.703 -12.688 -1.67 1 94 139 LEU B C 1
ATOM 2143 O O . LEU B 1 139 ? -11.109 -11.844 -2.477 1 94 139 LEU B O 1
ATOM 2147 N N . THR B 1 140 ? -11.445 -13.57 -1.121 1 91.75 140 THR B N 1
ATOM 2148 C CA . THR B 1 140 ? -12.867 -13.641 -1.452 1 91.75 140 THR B CA 1
ATOM 2149 C C . THR B 1 140 ? -13.586 -12.359 -1.028 1 91.75 140 THR B C 1
ATOM 2151 O O . THR B 1 140 ? -14.43 -11.844 -1.764 1 91.75 140 THR B O 1
ATOM 2154 N N . MET B 1 141 ? -13.25 -11.883 0.089 1 92.19 141 MET B N 1
ATOM 2155 C CA . MET B 1 141 ? -13.828 -10.633 0.572 1 92.19 141 MET B CA 1
ATOM 2156 C C . MET B 1 141 ? -13.5 -9.477 -0.37 1 92.19 141 MET B C 1
ATOM 2158 O O . MET B 1 141 ? -14.359 -8.648 -0.666 1 92.19 141 MET B O 1
ATOM 2162 N N . LEU B 1 142 ? -12.289 -9.484 -0.881 1 93.25 142 LEU B N 1
ATOM 2163 C CA . LEU B 1 142 ? -11.852 -8.422 -1.787 1 93.25 142 LEU B CA 1
ATOM 2164 C C . LEU B 1 142 ? -12.586 -8.516 -3.121 1 93.25 142 LEU B C 1
ATOM 2166 O O . LEU B 1 142 ? -12.984 -7.492 -3.686 1 93.25 142 LEU B O 1
ATOM 2170 N N . ILE B 1 143 ? -12.812 -9.695 -3.588 1 92.5 143 ILE B N 1
ATOM 2171 C CA . ILE B 1 143 ? -13.516 -9.906 -4.848 1 92.5 143 ILE B CA 1
ATOM 2172 C C . ILE B 1 143 ? -14.977 -9.484 -4.703 1 92.5 143 ILE B C 1
ATOM 2174 O O . ILE B 1 143 ? -15.539 -8.852 -5.605 1 92.5 143 ILE B O 1
ATOM 2178 N N . LYS B 1 144 ? -15.578 -9.695 -3.559 1 90.5 144 LYS B N 1
ATOM 2179 C CA . LYS B 1 144 ? -16.953 -9.305 -3.295 1 90.5 144 LYS B CA 1
ATOM 2180 C C . LYS B 1 144 ? -17.094 -7.781 -3.254 1 90.5 144 LYS B C 1
ATOM 2182 O O . LYS B 1 144 ? -18.125 -7.234 -3.668 1 90.5 144 LYS B O 1
ATOM 2187 N N . ALA B 1 145 ? -16.094 -7.195 -2.791 1 89.12 145 ALA B N 1
ATOM 2188 C CA . ALA B 1 145 ? -16.094 -5.738 -2.711 1 89.12 145 ALA B CA 1
ATOM 2189 C C . ALA B 1 145 ? -15.836 -5.109 -4.078 1 89.12 145 ALA B C 1
ATOM 2191 O O . ALA B 1 145 ? -16.047 -3.91 -4.266 1 89.12 145 ALA B O 1
ATOM 2192 N N . HIS B 1 146 ? -15.297 -5.871 -5.023 1 90.56 146 HIS B N 1
ATOM 2193 C CA . HIS B 1 146 ? -14.93 -5.379 -6.348 1 90.56 146 HIS B CA 1
ATOM 2194 C C . HIS B 1 146 ? -16.156 -5.27 -7.254 1 90.56 146 HIS B C 1
ATOM 2196 O O . HIS B 1 146 ? -16.516 -6.238 -7.922 1 90.56 146 HIS B O 1
ATOM 2202 N N . VAL B 1 147 ? -17.031 -4.199 -7.258 1 77.25 147 VAL B N 1
ATOM 2203 C CA . VAL B 1 147 ? -18.234 -4.004 -8.062 1 77.25 147 VAL B CA 1
ATOM 2204 C C . VAL B 1 147 ? -18.203 -2.619 -8.711 1 77.25 147 VAL B C 1
ATOM 2206 O O . VAL B 1 147 ? -17.609 -1.687 -8.164 1 77.25 147 VAL B O 1
#

Secondary structure (DSSP, 8-state):
---HHHHHHHHHHHHHHTSSHHHHHHHHHHHHHHHHHH-GGGGGG-TT--HHHHH-TTTSHHHHHHHHHHHHHHHHHHHTTT-HHHHHHHHHHHHHHHHHTT--HHHHHHHHHHHHHHHHHHTTT---HHHHHHHHHHHHHHHHH--/---HHHHHHHHHHHHHHTSSHHHHHHHHHHHHHHHHHH-GGGGGG-TT--HHHHH-TTTSHHHHHHHHHHHHHHHHHHHTTT-HHHHHHHHHHHHHHHHHTT--HHHHHHHHHHHHHHHHHHTTT---HHHHHHHHHHHHHHHHH--

Radius of gyration: 18.54 Å; Cα contacts (8 Å, |Δi|>4): 378; chains: 2; bounding box: 42×51×43 Å

pLDDT: mean 94.64, std 3.19, range [76.69, 98.0]

Foldseek 3Di:
DDDPLLLVLQVVLCCQCVVDLLSLLVLLQLLVLLLCVVPVVLCVLVVVDDPVCNVTLSPDPVSSVVSNVVSVLVVVCSVCVVPPVVNLVSLLVVLVVSVVSVQALVNLVSSLVCVLVSSCVSVVNPRDPSNSVSVSVSSVVSSVSND/DDDPLLLVLQVVLCCQCVVDLLSLLVLLQLLVLLLCVVPVVLCVLVVVDDPVCNVTLSPDPVSSVVSNVVSVLVVVCSVCVVPPVVNLVSLLVVLVVSVVSVQALVNLVSSLVCVLVSSCVSVVNPRDPSNSVSVSVSSVVSSVSND

Solvent-accessible surface area (backbone atoms only — not comparable to full-atom values): 15121 Å² total; per-residue (Å²): 135,78,50,71,69,34,50,53,27,37,55,56,45,39,59,61,58,58,60,41,29,70,44,16,19,50,46,25,26,50,46,50,48,52,38,44,67,77,42,54,76,62,53,73,69,43,78,88,56,49,72,65,29,73,73,35,23,64,77,31,29,61,30,22,20,49,16,31,49,54,48,34,54,53,45,47,37,58,49,27,59,89,37,63,51,28,34,49,30,42,39,44,50,52,30,53,58,37,46,74,60,70,50,48,50,70,55,48,51,54,48,57,71,45,42,62,60,37,49,34,62,74,46,72,62,63,64,48,71,60,31,52,50,22,51,49,49,52,52,49,52,47,47,70,52,34,122,135,80,50,72,68,33,50,52,28,38,55,58,45,40,60,61,59,58,61,41,31,71,44,16,19,51,46,26,27,50,45,49,48,50,38,44,69,77,41,54,74,63,53,74,68,43,78,87,55,49,71,64,29,73,74,33,23,64,77,32,29,60,29,21,20,51,16,32,51,54,48,34,52,52,46,47,38,59,50,27,60,88,38,64,50,29,34,51,30,42,39,43,50,52,28,53,57,36,45,78,59,68,49,47,50,69,56,48,50,55,48,56,70,45,41,61,62,37,49,34,61,75,44,72,63,64,64,47,70,60,31,52,51,22,51,49,49,52,52,50,51,47,46,70,51,35,123

InterPro domains:
  IPR000971 Globin [PF00042] (31-143)
  IPR000971 Globin [PS01033] (1-147)
  IPR002336 Erythrocruorin [PR00611] (28-50)
  IPR002336 Erythrocruorin [PR00611] (81-104)
  IPR009050 Globin-like superfamily [SSF46458] (2-144)
  IPR012292 Globin/Protoglobin [G3DSA:1.10.490.10] (4-147)
  IPR044399 Myoglobin-like, M family globin domain [cd01040] (10-145)

Sequence (294 aa):
GLDGAQKTALKESWKVLGADGPTMMKNGSLLFGLLFKTYPDTKKHFKHFDDATFAAMDTTGVGKAHGVAVFSGLGSMICSIDDDDCVDGLAKKLSRNHLARGVSAADFKLLEAVFKEFLDEATQRKATDAQKDADGALLTMLIKAHVGLDGAQKTALKESWKVLGADGPTMMKNGSLLFGLLFKTYPDTKKHFKHFDDATFAAMDTTGVGKAHGVAVFSGLGSMICSIDDDDCVDGLAKKLSRNHLARGVSAADFKLLEAVFKEFLDEATQRKATDAQKDADGALLTMLIKAHV

Organism: Busycotypus canaliculatus (NCBI:txid57622)